Protein AF-A0A959TGY3-F1 (afdb_monomer_lite)

Radius of gyration: 19.69 Å; chains: 1; bounding box: 46×60×52 Å

Foldseek 3Di:
DCCVVPPPCLQPQHHPVVLVVLVVVLVVVPPDDDDLLRNLLSCLLSQQSRLAQPDDDDDPDDLDPFAWWDQFQWAQDPLFIATFAFPPDPDCPRHRWTWQDKPNHGRNNLSCSQQSSDHHNHNDSPVSNVCCNVQVGPSCCSNPNHDQWIFIWTHDPNDIDTDIGGTDGPVNRTDTDDPD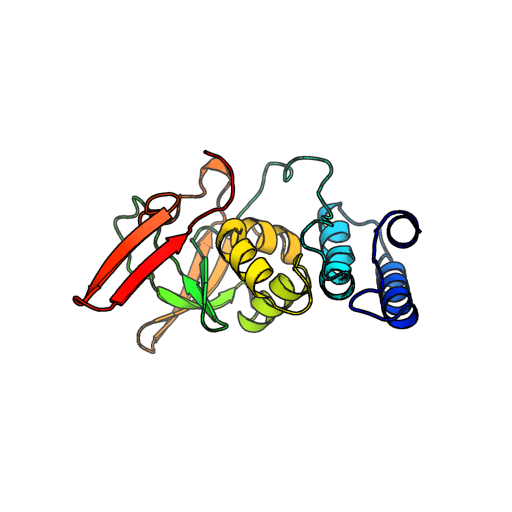PPPCWDWDAPDPPDIDIDHNDPPDD

pLDDT: mean 89.53, std 9.61, range [53.59, 98.62]

Sequence (205 aa):
EALKKHHPAPYRYCTPEQFDRRVDSLRTSLDRPLTEFEFLGRIAALYPLLGDGHTLFLPTEEWATPARYFPLPVVFTDSALYLGCEAQRPDHQHNGARILRINGTPAEAIIDTLLTRQVRDGRHTSYATWILNKWFRSYYRLSFGEPGSFQVLIEQHGERTMMELDAVTSSEVRTPCSHGTGSAWELSFLTDSTALLRIGSFKPA

Structure (mmCIF, N/CA/C/O backbone):
data_AF-A0A959TGY3-F1
#
_entry.id   AF-A0A959TGY3-F1
#
loop_
_atom_site.group_PDB
_atom_site.id
_atom_site.type_symbol
_atom_site.label_atom_id
_atom_site.label_alt_id
_atom_site.label_comp_id
_atom_site.label_asym_id
_atom_site.label_entity_id
_atom_site.label_seq_id
_atom_site.pdbx_PDB_ins_code
_atom_site.Cartn_x
_atom_site.Cartn_y
_atom_site.Cartn_z
_atom_site.occupancy
_atom_site.B_iso_or_equiv
_atom_site.auth_seq_id
_atom_site.auth_comp_id
_atom_site.auth_asym_id
_atom_site.auth_atom_id
_atom_site.pdbx_PDB_model_num
ATOM 1 N N . GLU A 1 1 ? 17.049 3.708 -18.005 1.00 79.81 1 GLU A N 1
ATOM 2 C CA . GLU A 1 1 ? 18.407 3.146 -18.189 1.00 79.81 1 GLU A CA 1
ATOM 3 C C . GLU A 1 1 ? 18.875 2.246 -17.052 1.00 79.81 1 GLU A C 1
ATOM 5 O O . GLU A 1 1 ? 19.066 1.068 -17.314 1.00 79.81 1 GLU A O 1
ATOM 10 N N . ALA A 1 2 ? 19.007 2.719 -15.804 1.00 89.38 2 ALA A N 1
ATOM 11 C CA . ALA A 1 2 ? 19.562 1.900 -14.711 1.00 89.38 2 ALA A CA 1
ATOM 12 C C . ALA A 1 2 ? 18.877 0.527 -14.533 1.00 89.38 2 ALA A C 1
ATOM 14 O O . ALA A 1 2 ? 19.558 -0.495 -14.549 1.00 89.38 2 ALA A O 1
ATOM 15 N N . LEU A 1 3 ? 17.539 0.489 -14.469 1.00 92.19 3 LEU A N 1
ATOM 16 C CA . LEU A 1 3 ? 16.780 -0.768 -14.374 1.00 92.19 3 LEU A CA 1
ATOM 17 C C . LEU A 1 3 ? 17.057 -1.709 -15.556 1.00 92.19 3 LEU A C 1
ATOM 19 O O . LEU A 1 3 ? 17.321 -2.883 -15.346 1.00 92.19 3 LEU A O 1
ATOM 23 N N . LYS A 1 4 ? 17.078 -1.198 -16.792 1.00 92.88 4 LYS A N 1
ATOM 24 C CA . LYS A 1 4 ? 17.351 -2.012 -17.988 1.00 92.88 4 LYS A CA 1
ATOM 25 C C . LYS A 1 4 ? 18.762 -2.609 -17.987 1.00 92.88 4 LYS A C 1
ATOM 27 O O . LYS A 1 4 ? 18.958 -3.701 -18.504 1.00 92.88 4 LYS A O 1
ATOM 32 N N . LYS A 1 5 ? 19.737 -1.876 -17.439 1.00 93.81 5 LYS A N 1
ATOM 33 C CA . LYS A 1 5 ? 21.159 -2.245 -17.451 1.00 93.81 5 LYS A CA 1
ATOM 34 C C . LYS A 1 5 ? 21.552 -3.183 -16.310 1.00 93.81 5 LYS A C 1
ATOM 36 O O . LYS A 1 5 ? 22.441 -4.006 -16.493 1.00 93.81 5 LYS A O 1
ATOM 41 N N . HIS A 1 6 ? 20.947 -3.013 -15.137 1.00 94.12 6 HIS A N 1
ATOM 42 C CA . HIS A 1 6 ? 21.413 -3.654 -13.905 1.00 94.12 6 HIS A CA 1
ATOM 43 C C . HIS A 1 6 ? 20.433 -4.667 -13.318 1.00 94.12 6 HIS A C 1
ATOM 45 O O . HIS A 1 6 ? 20.860 -5.543 -12.572 1.00 94.12 6 HIS A O 1
ATOM 51 N N . HIS A 1 7 ? 19.140 -4.581 -13.642 1.00 95.06 7 HIS A N 1
ATOM 52 C CA . HIS A 1 7 ? 18.186 -5.584 -13.189 1.00 95.06 7 HIS A CA 1
ATOM 53 C C . HIS A 1 7 ? 18.439 -6.902 -13.945 1.00 95.06 7 HIS A C 1
ATOM 55 O O . HIS A 1 7 ? 18.583 -6.874 -15.168 1.00 95.06 7 HIS A O 1
ATOM 61 N N . PRO A 1 8 ? 18.463 -8.066 -13.271 1.00 94.12 8 PRO A N 1
ATOM 62 C CA . PRO A 1 8 ? 18.815 -9.336 -13.913 1.00 94.12 8 PRO A CA 1
ATOM 63 C C . PRO A 1 8 ? 17.756 -9.825 -14.912 1.00 94.12 8 PRO A C 1
ATOM 65 O O . PRO A 1 8 ? 18.084 -10.515 -15.873 1.00 94.12 8 PRO A O 1
ATOM 68 N N . ALA A 1 9 ? 16.481 -9.479 -14.700 1.00 94.38 9 ALA A N 1
ATOM 69 C CA . ALA A 1 9 ? 15.385 -9.904 -15.577 1.00 94.38 9 ALA A CA 1
ATOM 70 C C . ALA A 1 9 ? 14.231 -8.874 -15.683 1.00 94.38 9 ALA A C 1
ATOM 72 O O . ALA A 1 9 ? 13.101 -9.185 -15.307 1.00 94.38 9 ALA A O 1
ATOM 73 N N . PRO A 1 10 ? 14.475 -7.635 -16.165 1.00 94.25 10 PRO A N 1
ATOM 74 C CA . PRO A 1 10 ? 13.502 -6.529 -16.116 1.00 94.25 10 PRO A CA 1
ATOM 75 C C . PRO A 1 10 ? 12.242 -6.768 -16.961 1.00 94.25 10 PRO A C 1
ATOM 77 O O . PRO A 1 10 ? 11.224 -6.119 -16.745 1.00 94.25 10 PRO A O 1
ATOM 80 N N . TYR A 1 11 ? 12.304 -7.716 -17.899 1.00 96.00 11 TYR A N 1
ATOM 81 C CA . TYR A 1 11 ? 11.213 -8.078 -18.810 1.00 96.00 11 TYR A CA 1
ATOM 82 C C . TYR A 1 11 ? 10.649 -9.480 -18.528 1.00 96.00 11 TYR A C 1
ATOM 84 O O . TYR A 1 11 ? 10.004 -10.085 -19.378 1.00 96.00 11 TYR A O 1
ATOM 92 N N . ARG A 1 12 ? 10.902 -10.052 -17.340 1.00 95.75 12 ARG A N 1
ATOM 93 C CA . ARG A 1 12 ? 10.397 -11.394 -16.998 1.00 95.75 12 ARG A CA 1
ATOM 94 C C . ARG A 1 12 ? 8.868 -11.457 -16.974 1.00 95.75 12 ARG A C 1
ATOM 96 O O . ARG A 1 12 ? 8.300 -12.488 -17.327 1.00 95.75 12 ARG A O 1
ATOM 103 N N . TYR A 1 13 ? 8.210 -10.379 -16.544 1.00 95.44 13 TYR A N 1
ATOM 104 C CA . TYR A 1 13 ? 6.755 -10.339 -16.354 1.00 95.44 13 TYR A CA 1
ATOM 105 C C . TYR A 1 13 ? 6.029 -9.326 -17.246 1.00 95.44 13 TYR A C 1
ATOM 107 O O . TYR A 1 13 ? 4.796 -9.284 -17.220 1.00 95.44 13 TYR A O 1
ATOM 115 N N . CYS A 1 14 ? 6.762 -8.572 -18.067 1.00 96.00 14 CYS A N 1
ATOM 116 C CA . CYS A 1 14 ? 6.232 -7.622 -19.040 1.00 96.00 14 CYS A CA 1
ATOM 117 C C . CYS A 1 14 ? 7.089 -7.601 -20.315 1.00 96.00 14 CYS A C 1
ATOM 119 O O . CYS A 1 14 ? 8.246 -8.010 -20.291 1.00 96.00 14 CYS A O 1
ATOM 121 N N . THR A 1 15 ? 6.541 -7.116 -21.430 1.00 97.12 15 THR A N 1
ATOM 122 C CA . THR A 1 15 ? 7.328 -6.891 -22.653 1.00 97.12 15 THR A CA 1
ATOM 123 C C . THR A 1 15 ? 8.133 -5.587 -22.558 1.00 97.12 15 THR A C 1
ATOM 125 O O . THR A 1 15 ? 7.732 -4.681 -21.815 1.00 97.12 15 THR A O 1
ATOM 128 N N . PRO A 1 16 ? 9.228 -5.429 -23.327 1.00 96.44 16 PRO A N 1
ATOM 129 C CA . PRO A 1 16 ? 9.958 -4.162 -23.404 1.00 96.44 16 PRO A CA 1
ATOM 130 C C . PRO A 1 16 ? 9.052 -2.964 -23.725 1.00 96.44 16 PRO A C 1
ATOM 132 O O . PRO A 1 16 ? 9.170 -1.914 -23.102 1.00 96.44 16 PRO A O 1
ATOM 135 N N . GLU A 1 17 ? 8.066 -3.136 -24.606 1.00 97.31 17 GLU A N 1
ATOM 136 C CA . GLU A 1 17 ? 7.119 -2.085 -25.000 1.00 97.31 17 GLU A CA 1
ATOM 137 C C . GLU A 1 17 ? 6.133 -1.737 -23.877 1.00 97.31 17 GLU A C 1
ATOM 139 O O . GLU A 1 17 ? 5.662 -0.605 -23.778 1.00 97.31 17 GLU A O 1
ATOM 144 N N . GLN A 1 18 ? 5.756 -2.701 -23.031 1.00 96.56 18 GLN A N 1
ATOM 145 C CA . GLN A 1 18 ? 4.950 -2.424 -21.838 1.00 96.56 18 GLN A CA 1
ATOM 146 C C . GLN A 1 18 ? 5.753 -1.628 -20.808 1.00 96.56 18 GLN A C 1
ATOM 148 O O . GLN A 1 18 ? 5.230 -0.665 -20.243 1.00 96.56 18 GLN A O 1
ATOM 153 N N . PHE A 1 19 ? 7.012 -2.014 -20.591 1.00 96.12 19 PHE A N 1
ATOM 154 C CA . PHE A 1 19 ? 7.919 -1.315 -19.687 1.00 96.12 19 PHE A CA 1
ATOM 155 C C . PHE A 1 19 ? 8.172 0.121 -20.157 1.00 96.12 19 PHE A C 1
ATOM 157 O O . PHE A 1 19 ? 7.964 1.063 -19.392 1.00 96.12 19 PHE A O 1
ATOM 164 N N . ASP A 1 20 ? 8.524 0.301 -21.429 1.00 95.88 20 ASP A N 1
ATOM 165 C CA . ASP A 1 20 ? 8.860 1.608 -21.998 1.00 95.88 20 ASP A CA 1
ATOM 166 C C . ASP A 1 20 ? 7.665 2.552 -22.009 1.00 95.88 20 ASP A C 1
ATOM 168 O O . ASP A 1 20 ? 7.780 3.675 -21.522 1.00 95.88 20 ASP A O 1
ATOM 172 N N . ARG A 1 21 ? 6.474 2.071 -22.390 1.00 96.25 21 ARG A N 1
ATOM 173 C CA . ARG A 1 21 ? 5.244 2.872 -22.275 1.00 96.25 21 ARG A CA 1
ATOM 174 C C . ARG A 1 21 ? 4.975 3.340 -20.848 1.00 96.25 21 ARG A C 1
ATOM 176 O O . ARG A 1 21 ? 4.516 4.464 -20.652 1.00 96.25 21 ARG A O 1
ATOM 183 N N . ARG A 1 22 ? 5.234 2.500 -19.838 1.00 95.12 22 ARG A N 1
ATOM 184 C CA . ARG A 1 22 ? 5.056 2.900 -18.435 1.00 95.12 22 ARG A CA 1
ATOM 185 C C . ARG A 1 22 ? 6.098 3.931 -18.016 1.00 95.12 22 ARG A C 1
ATOM 187 O O . ARG A 1 22 ? 5.735 4.892 -17.346 1.00 95.12 22 ARG A O 1
ATOM 194 N N . VAL A 1 23 ? 7.359 3.751 -18.400 1.00 94.62 23 VAL A N 1
ATOM 195 C CA . VAL A 1 23 ? 8.430 4.715 -18.116 1.00 94.62 23 VAL A CA 1
ATOM 196 C C . VAL A 1 23 ? 8.142 6.063 -18.771 1.00 94.62 23 VAL A C 1
ATOM 198 O O . VAL A 1 23 ? 8.288 7.091 -18.114 1.00 94.62 23 VAL A O 1
ATOM 201 N N . ASP A 1 24 ? 7.684 6.075 -20.019 1.00 94.94 24 ASP A N 1
ATOM 202 C CA . ASP A 1 24 ? 7.349 7.309 -20.728 1.00 94.94 24 ASP A CA 1
ATOM 203 C C . ASP A 1 24 ? 6.139 8.003 -20.099 1.00 94.94 24 ASP A C 1
ATOM 205 O O . ASP A 1 24 ? 6.201 9.197 -19.817 1.00 94.94 24 ASP A O 1
ATOM 209 N N . SER A 1 25 ? 5.090 7.251 -19.746 1.00 94.06 25 SER A N 1
ATOM 210 C CA . SER A 1 25 ? 3.953 7.787 -18.987 1.00 94.06 25 SER A CA 1
ATOM 211 C C . SER A 1 25 ? 4.385 8.396 -17.650 1.00 94.06 25 SER A C 1
ATOM 213 O O . SER A 1 25 ? 3.920 9.479 -17.288 1.00 94.06 25 SER A O 1
ATOM 215 N N . LEU A 1 26 ? 5.300 7.740 -16.928 1.00 93.00 26 LEU A N 1
ATOM 216 C CA . LEU A 1 26 ? 5.850 8.279 -15.689 1.00 93.00 26 LEU A CA 1
ATOM 217 C C . LEU A 1 26 ? 6.611 9.574 -15.950 1.00 93.00 26 LEU A C 1
ATOM 219 O O . LEU A 1 26 ? 6.316 10.555 -15.277 1.00 93.00 26 LEU A O 1
ATOM 223 N N . ARG A 1 27 ? 7.508 9.611 -16.943 1.00 92.62 27 ARG A N 1
ATOM 224 C CA . ARG A 1 27 ? 8.271 10.813 -17.323 1.00 92.62 27 ARG A CA 1
ATOM 225 C C . ARG A 1 27 ? 7.362 11.993 -17.638 1.00 92.62 27 ARG A C 1
ATOM 227 O O . ARG A 1 27 ? 7.589 13.069 -17.104 1.00 92.62 27 ARG A O 1
ATOM 234 N N . THR A 1 28 ? 6.319 11.787 -18.440 1.00 92.81 28 THR A N 1
ATOM 235 C CA . THR A 1 28 ? 5.348 12.842 -18.765 1.00 92.81 28 THR A CA 1
ATOM 236 C C . THR A 1 28 ? 4.593 13.332 -17.531 1.00 92.81 28 THR A C 1
ATOM 238 O O . THR A 1 28 ? 4.221 14.496 -17.469 1.00 92.81 28 THR A O 1
ATOM 241 N N . SER A 1 29 ? 4.393 12.474 -16.527 1.00 89.75 29 SER A N 1
ATOM 242 C CA . SER A 1 29 ? 3.740 12.863 -15.273 1.00 89.75 29 SER A CA 1
ATOM 243 C C . SER A 1 29 ? 4.632 13.688 -14.330 1.00 89.75 29 SER A C 1
ATOM 245 O O . SER A 1 29 ? 4.118 14.243 -13.361 1.00 89.75 29 SER A O 1
ATOM 247 N N . LEU A 1 30 ? 5.950 13.736 -14.561 1.00 90.06 30 LEU A N 1
ATOM 248 C CA . LEU A 1 30 ? 6.911 14.518 -13.771 1.00 90.06 30 LEU A CA 1
ATOM 249 C C . LEU A 1 30 ? 6.996 15.953 -14.322 1.00 90.06 30 LEU A C 1
ATOM 251 O O . LEU A 1 30 ? 8.036 16.392 -14.803 1.00 90.06 30 LEU A O 1
ATOM 255 N N . ASP A 1 31 ? 5.871 16.660 -14.288 1.00 91.44 31 ASP A N 1
ATOM 256 C CA . ASP A 1 31 ? 5.656 17.980 -14.897 1.00 91.44 31 ASP A CA 1
ATOM 257 C C . ASP A 1 31 ? 5.995 19.166 -13.978 1.00 91.44 31 ASP A C 1
ATOM 259 O O . ASP A 1 31 ? 6.007 20.320 -14.407 1.00 91.44 31 ASP A O 1
ATOM 263 N N . ARG A 1 32 ? 6.304 18.888 -12.712 1.00 93.31 32 ARG A N 1
ATOM 264 C CA . ARG A 1 32 ? 6.718 19.865 -11.702 1.00 93.31 32 ARG A CA 1
ATOM 265 C C . ARG A 1 32 ? 7.772 19.266 -10.771 1.00 93.31 32 ARG A C 1
ATOM 267 O O . ARG A 1 32 ? 7.867 18.040 -10.677 1.00 93.31 32 ARG A O 1
ATOM 274 N N . PRO A 1 33 ? 8.516 20.095 -10.019 1.00 92.31 33 PRO A N 1
ATOM 275 C CA . PRO A 1 33 ? 9.280 19.611 -8.879 1.00 92.31 33 PRO A CA 1
ATOM 276 C C . PRO A 1 33 ? 8.387 18.795 -7.934 1.00 92.31 33 PRO A C 1
ATOM 278 O O . PRO A 1 33 ? 7.272 19.205 -7.590 1.00 92.31 33 PRO A O 1
ATOM 281 N N . LEU A 1 34 ? 8.885 17.624 -7.551 1.00 89.00 34 LEU A N 1
ATOM 282 C CA . LEU A 1 34 ? 8.233 16.707 -6.627 1.00 89.00 34 LEU A CA 1
ATOM 283 C C . LEU A 1 34 ? 9.067 16.592 -5.359 1.00 89.00 34 LEU A C 1
ATOM 285 O O . LEU A 1 34 ? 10.296 16.666 -5.403 1.00 89.00 34 LEU A O 1
ATOM 289 N N . THR A 1 35 ? 8.397 16.341 -4.242 1.00 85.69 35 THR A N 1
ATOM 290 C CA . THR A 1 35 ? 9.075 15.800 -3.062 1.00 85.69 35 THR A CA 1
ATOM 291 C C . THR A 1 35 ? 9.581 14.384 -3.354 1.00 85.69 35 THR A C 1
ATOM 293 O O . THR A 1 35 ? 9.087 13.704 -4.260 1.00 85.69 35 THR A O 1
ATOM 296 N N . GLU A 1 36 ? 10.546 13.904 -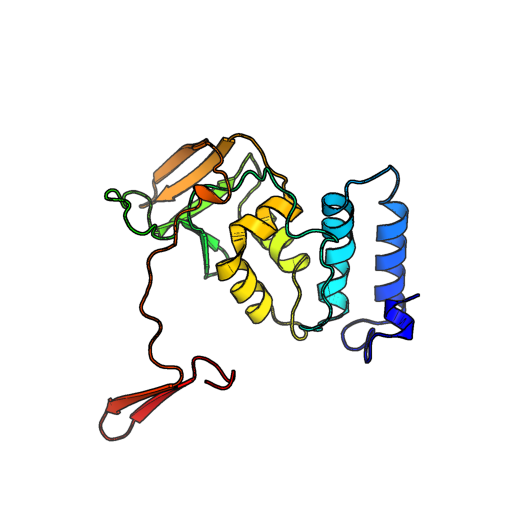2.569 1.00 84.94 36 GLU A N 1
ATOM 297 C CA . GLU A 1 36 ? 11.047 12.533 -2.709 1.00 84.94 36 GLU A CA 1
ATOM 298 C C . GLU A 1 36 ? 9.918 11.495 -2.609 1.00 84.94 36 GLU A C 1
ATOM 300 O O . GLU A 1 36 ? 9.830 10.600 -3.447 1.00 84.94 36 GLU A O 1
ATOM 305 N N . PHE A 1 37 ? 9.000 11.643 -1.650 1.00 82.94 37 PHE A N 1
ATOM 306 C CA . PHE A 1 37 ? 7.874 10.721 -1.490 1.00 82.94 37 PHE A CA 1
ATOM 307 C C . PHE A 1 37 ? 6.912 10.738 -2.679 1.00 82.94 37 PHE A C 1
ATOM 309 O O . PHE A 1 37 ? 6.485 9.675 -3.131 1.00 82.94 37 PHE A O 1
ATOM 316 N N . GLU A 1 38 ? 6.611 11.914 -3.235 1.00 85.88 38 GLU A N 1
ATOM 317 C CA . GLU A 1 38 ? 5.798 12.018 -4.452 1.00 85.88 38 GLU A CA 1
ATOM 318 C C . GLU A 1 38 ? 6.476 11.319 -5.638 1.00 85.88 38 GLU A C 1
ATOM 320 O O . GLU A 1 38 ? 5.809 10.658 -6.436 1.00 85.88 38 GLU A O 1
ATOM 325 N N . PHE A 1 39 ? 7.800 11.441 -5.758 1.00 89.81 39 PHE A N 1
ATOM 326 C CA . PHE A 1 39 ? 8.566 10.761 -6.796 1.00 89.81 39 PHE A CA 1
ATOM 327 C C . PHE A 1 39 ? 8.572 9.237 -6.595 1.00 89.81 39 PHE A C 1
ATOM 329 O O . PHE A 1 39 ? 8.219 8.499 -7.520 1.00 89.81 39 PHE A O 1
ATOM 336 N N . LEU A 1 40 ? 8.888 8.762 -5.386 1.00 89.56 40 LEU A N 1
ATOM 337 C CA . LEU A 1 40 ? 8.885 7.341 -5.019 1.00 89.56 40 LEU A CA 1
ATOM 338 C C . LEU A 1 40 ? 7.513 6.696 -5.246 1.00 89.56 40 LEU A C 1
ATOM 340 O O . LEU A 1 40 ? 7.424 5.639 -5.874 1.00 89.56 40 LEU A O 1
ATOM 344 N N . GLY A 1 41 ? 6.435 7.355 -4.814 1.00 87.44 41 GLY A N 1
ATOM 345 C CA . GLY A 1 41 ? 5.063 6.880 -5.003 1.00 87.44 41 GLY A CA 1
ATOM 346 C C . GLY A 1 41 ? 4.660 6.747 -6.477 1.00 87.44 41 GLY A C 1
ATOM 347 O O . GLY A 1 41 ? 3.859 5.876 -6.832 1.00 87.44 41 GLY A O 1
ATOM 348 N N . ARG A 1 42 ? 5.241 7.561 -7.369 1.00 89.62 42 ARG A N 1
ATOM 349 C CA . ARG A 1 42 ? 5.036 7.439 -8.821 1.00 89.62 42 ARG A CA 1
ATOM 350 C C . ARG A 1 42 ? 5.822 6.273 -9.404 1.00 89.62 42 ARG A C 1
ATOM 352 O O . ARG A 1 42 ? 5.232 5.434 -10.086 1.00 89.62 42 ARG A O 1
ATOM 359 N N . ILE A 1 43 ? 7.123 6.177 -9.128 1.00 92.31 43 ILE A N 1
ATOM 360 C CA . ILE A 1 43 ? 7.958 5.110 -9.704 1.00 92.31 43 ILE A CA 1
ATOM 361 C C . ILE A 1 43 ? 7.615 3.720 -9.154 1.00 92.31 43 ILE A C 1
ATOM 363 O O . ILE A 1 43 ? 7.817 2.732 -9.855 1.00 92.31 43 ILE A O 1
ATOM 367 N N . ALA A 1 44 ? 6.995 3.632 -7.972 1.00 92.94 44 ALA A N 1
ATOM 368 C CA . ALA A 1 44 ? 6.456 2.392 -7.411 1.00 92.94 44 ALA A CA 1
ATOM 369 C C . ALA A 1 44 ? 5.458 1.675 -8.343 1.00 92.94 44 ALA A C 1
ATOM 371 O O . ALA A 1 44 ? 5.297 0.458 -8.270 1.00 92.94 44 ALA A O 1
ATOM 372 N N . ALA A 1 45 ? 4.850 2.388 -9.297 1.00 92.00 45 ALA A N 1
ATOM 373 C CA . ALA A 1 45 ? 4.014 1.789 -10.335 1.00 92.00 45 ALA A CA 1
ATOM 374 C C . ALA A 1 45 ? 4.781 0.862 -11.308 1.00 92.00 45 ALA A C 1
ATOM 376 O O . ALA A 1 45 ? 4.156 0.208 -12.146 1.00 92.00 45 ALA A O 1
ATOM 377 N N . LEU A 1 46 ? 6.117 0.806 -11.228 1.00 94.94 46 LEU A N 1
ATOM 378 C CA . LEU A 1 46 ? 6.957 -0.140 -11.967 1.00 94.94 46 LEU A CA 1
ATOM 379 C C . LEU A 1 46 ? 7.053 -1.514 -11.292 1.00 94.94 46 LEU A C 1
ATOM 381 O O . LEU A 1 46 ? 7.316 -2.493 -11.991 1.00 94.94 46 LEU A O 1
ATOM 385 N N . TYR A 1 47 ? 6.807 -1.632 -9.981 1.00 95.38 47 TYR A N 1
ATOM 386 C CA . TYR A 1 47 ? 6.930 -2.915 -9.276 1.00 95.38 47 TYR A CA 1
ATOM 387 C C . TYR A 1 47 ? 6.110 -4.056 -9.899 1.00 95.38 47 TYR A C 1
ATOM 389 O O . TYR A 1 47 ? 6.661 -5.147 -10.053 1.00 95.38 47 TYR A O 1
ATOM 397 N N . PRO A 1 48 ? 4.844 -3.858 -10.327 1.00 93.94 48 PRO A N 1
ATOM 398 C CA . PRO A 1 48 ? 4.069 -4.932 -10.946 1.00 93.94 48 PRO A CA 1
ATOM 399 C C . PRO A 1 48 ? 4.655 -5.439 -12.268 1.00 93.94 48 PRO A C 1
ATOM 401 O O . PRO A 1 48 ? 4.433 -6.594 -12.623 1.00 93.94 48 PRO A O 1
ATOM 404 N N . LEU A 1 49 ? 5.369 -4.578 -13.002 1.00 95.06 49 LEU A N 1
ATOM 405 C CA . LEU A 1 49 ? 6.005 -4.927 -14.276 1.00 95.06 49 LEU A CA 1
ATOM 406 C C . LEU A 1 49 ? 7.313 -5.691 -14.064 1.00 95.06 49 LEU A C 1
ATOM 408 O O . LEU A 1 49 ? 7.623 -6.595 -14.840 1.00 95.06 49 LEU A O 1
ATOM 412 N N . LEU A 1 50 ? 8.053 -5.328 -13.013 1.00 95.56 50 LEU A N 1
ATOM 413 C CA . LEU A 1 50 ? 9.295 -5.990 -12.624 1.00 95.56 50 LEU A CA 1
ATOM 414 C C . LEU A 1 50 ? 9.036 -7.361 -11.998 1.00 95.56 50 LEU A C 1
ATOM 416 O O . LEU A 1 50 ? 9.775 -8.297 -12.287 1.00 95.56 50 LEU A O 1
ATOM 420 N N . GLY A 1 51 ? 7.987 -7.486 -11.174 1.00 94.88 51 GLY A N 1
ATOM 421 C CA . GLY A 1 51 ? 7.614 -8.738 -10.509 1.00 94.88 51 GLY A CA 1
ATOM 422 C C . GLY A 1 51 ? 8.747 -9.357 -9.683 1.00 94.88 51 GLY A C 1
ATOM 423 O O . GLY A 1 51 ? 8.859 -10.583 -9.635 1.00 94.88 51 GLY A O 1
ATOM 424 N N . ASP A 1 52 ? 9.602 -8.521 -9.095 1.00 94.50 52 ASP A N 1
ATOM 425 C CA . ASP A 1 52 ? 10.757 -8.924 -8.293 1.00 94.50 52 ASP A CA 1
ATOM 426 C C . ASP A 1 52 ? 10.658 -8.361 -6.869 1.00 94.50 52 ASP A C 1
ATOM 428 O O . ASP A 1 52 ? 10.634 -7.142 -6.697 1.00 94.50 52 ASP A O 1
ATOM 432 N N . GLY A 1 53 ? 10.646 -9.246 -5.866 1.00 91.88 53 GLY A N 1
ATOM 433 C CA . GLY A 1 53 ? 10.661 -8.948 -4.432 1.00 91.88 53 GLY A CA 1
ATOM 434 C C . GLY A 1 53 ? 11.881 -8.169 -3.939 1.00 91.88 53 GLY A C 1
ATOM 435 O O . GLY A 1 53 ? 11.825 -7.586 -2.857 1.00 91.88 53 GLY A O 1
ATOM 436 N N . HIS A 1 54 ? 12.971 -8.139 -4.712 1.00 92.38 54 HIS A N 1
ATOM 437 C CA . HIS A 1 54 ? 14.271 -7.607 -4.284 1.00 92.38 54 HIS A CA 1
ATOM 438 C C . HIS A 1 54 ? 14.613 -6.245 -4.888 1.00 92.38 54 HIS A C 1
ATOM 440 O O . HIS A 1 54 ? 15.576 -5.605 -4.463 1.00 92.38 54 HIS A O 1
ATOM 446 N N . THR A 1 55 ? 13.826 -5.773 -5.854 1.00 92.69 55 THR A N 1
ATOM 447 C CA . THR A 1 55 ? 14.002 -4.439 -6.423 1.00 92.69 55 THR A CA 1
ATOM 448 C C . THR A 1 55 ? 13.143 -3.452 -5.649 1.00 92.69 55 THR A C 1
ATOM 450 O O . THR A 1 55 ? 11.927 -3.437 -5.803 1.00 92.69 55 THR A O 1
ATOM 453 N N . LEU A 1 56 ? 13.781 -2.627 -4.814 1.00 89.69 56 LEU A N 1
ATOM 454 C CA . LEU A 1 56 ? 13.130 -1.664 -3.925 1.00 89.69 56 LEU A CA 1
ATOM 455 C C . LEU A 1 56 ? 13.554 -0.232 -4.271 1.00 89.69 56 LEU A C 1
ATOM 457 O O . LEU A 1 56 ? 14.739 0.075 -4.386 1.00 89.69 56 LEU A O 1
ATOM 461 N N . PHE A 1 57 ? 12.576 0.658 -4.387 1.00 89.38 57 PHE A N 1
ATOM 462 C CA . PHE A 1 57 ? 12.761 2.103 -4.410 1.00 89.38 57 PHE A CA 1
ATOM 463 C C . PHE A 1 57 ? 12.603 2.622 -2.983 1.00 89.38 57 PHE A C 1
ATOM 465 O O . PHE A 1 57 ? 11.500 2.618 -2.432 1.00 89.38 57 PHE A O 1
ATOM 472 N N . LEU A 1 58 ? 13.722 3.014 -2.381 1.00 83.81 58 LEU A N 1
ATOM 473 C CA . LEU A 1 58 ? 13.795 3.454 -0.993 1.00 83.81 58 LEU A CA 1
ATOM 474 C C . LEU A 1 58 ? 14.084 4.961 -0.928 1.00 83.81 58 LEU A C 1
ATOM 476 O O . LEU A 1 58 ? 14.783 5.469 -1.809 1.00 83.81 58 LEU A O 1
ATOM 480 N N . PRO A 1 59 ? 13.555 5.669 0.084 1.00 80.19 59 PRO A N 1
ATOM 481 C CA . PRO A 1 59 ? 13.936 7.052 0.350 1.00 80.19 59 PRO A CA 1
ATOM 482 C C . PRO A 1 59 ? 15.402 7.156 0.783 1.00 80.19 59 PRO A C 1
ATOM 484 O O . PRO A 1 59 ? 15.979 6.197 1.300 1.00 80.19 59 PRO A O 1
ATOM 487 N N . THR A 1 60 ? 15.998 8.321 0.539 1.00 77.50 60 THR A N 1
ATOM 488 C CA . THR A 1 60 ? 17.394 8.645 0.869 1.00 77.50 60 THR A CA 1
ATOM 489 C C . THR A 1 60 ? 17.630 8.754 2.371 1.00 77.50 60 THR A C 1
ATOM 491 O O . THR A 1 60 ? 18.677 8.324 2.849 1.00 77.50 60 THR A O 1
ATOM 494 N N . GLU A 1 61 ? 16.650 9.257 3.120 1.00 69.44 61 GLU A N 1
ATOM 495 C CA . GLU A 1 61 ? 16.629 9.221 4.583 1.00 69.44 61 GLU A CA 1
ATOM 496 C C . GLU A 1 61 ? 15.551 8.250 5.079 1.00 69.44 61 GLU A C 1
ATOM 498 O O . GLU A 1 61 ? 14.524 8.045 4.423 1.00 69.44 61 GLU A O 1
ATOM 503 N N . GLU A 1 62 ? 15.754 7.646 6.255 1.00 62.22 62 GLU A N 1
ATOM 504 C CA . GLU A 1 62 ? 14.721 6.837 6.904 1.00 62.22 62 GLU A CA 1
ATOM 505 C C . GLU A 1 62 ? 13.473 7.694 7.154 1.00 62.22 62 GLU A C 1
ATOM 507 O O . GLU A 1 62 ? 13.401 8.441 8.123 1.00 62.22 62 GLU A O 1
ATOM 512 N N . TRP A 1 63 ? 12.478 7.577 6.269 1.00 63.28 63 TRP A N 1
ATOM 513 C CA . TRP A 1 63 ? 11.096 8.011 6.483 1.00 63.28 63 TRP A CA 1
ATOM 514 C C . TRP A 1 63 ? 10.965 9.377 7.183 1.00 63.28 63 TRP A C 1
ATOM 516 O O . TRP A 1 63 ? 10.225 9.468 8.162 1.00 63.28 63 TRP A O 1
ATOM 526 N N . ALA A 1 64 ? 11.663 10.402 6.670 1.00 55.41 64 ALA A N 1
ATOM 527 C CA . ALA A 1 64 ? 11.790 11.777 7.182 1.00 55.41 64 ALA A CA 1
ATOM 528 C C . ALA A 1 64 ? 10.809 12.170 8.309 1.00 55.41 64 ALA A C 1
ATOM 530 O O . ALA A 1 64 ? 9.582 12.145 8.133 1.00 55.41 64 ALA A O 1
ATOM 531 N N . THR A 1 65 ? 11.367 12.549 9.462 1.00 65.25 65 THR A N 1
ATOM 532 C CA . THR A 1 65 ? 10.637 13.047 10.637 1.00 65.25 65 THR A CA 1
ATOM 533 C C . THR A 1 65 ? 10.595 14.585 10.639 1.00 65.25 65 THR A C 1
ATOM 535 O O . THR A 1 65 ? 11.537 15.211 10.154 1.00 65.25 65 THR A O 1
ATOM 538 N N . PRO A 1 66 ? 9.537 15.223 11.179 1.00 71.56 66 PRO A N 1
ATOM 539 C CA . PRO A 1 66 ? 8.369 14.630 11.834 1.00 71.56 66 PRO A CA 1
ATOM 540 C C . PRO A 1 66 ? 7.355 14.057 10.831 1.00 71.56 66 PRO A C 1
ATOM 542 O O . PRO A 1 66 ? 7.059 14.664 9.811 1.00 71.56 66 PRO A O 1
ATOM 545 N N . ALA A 1 67 ? 6.812 12.882 11.150 1.00 83.06 67 ALA A N 1
ATOM 546 C CA . ALA A 1 67 ? 5.868 12.147 10.312 1.00 83.06 67 ALA A CA 1
ATOM 547 C C . ALA A 1 67 ? 4.528 11.981 11.035 1.00 83.06 67 ALA A C 1
ATOM 549 O O . ALA A 1 67 ? 4.520 11.686 12.233 1.00 83.06 67 ALA A O 1
ATOM 550 N N . ARG A 1 68 ? 3.412 12.116 10.309 1.00 91.81 68 ARG A N 1
ATOM 551 C CA . ARG A 1 68 ? 2.063 11.852 10.840 1.00 91.81 68 ARG A CA 1
ATOM 552 C C . ARG A 1 68 ? 1.468 10.598 10.212 1.00 91.81 68 ARG A C 1
ATOM 554 O O . ARG A 1 68 ? 1.492 10.431 8.992 1.00 91.81 68 ARG A O 1
ATOM 561 N N . TYR A 1 69 ? 0.926 9.723 11.050 1.00 93.06 69 TYR A N 1
ATOM 562 C CA . TYR A 1 69 ? 0.433 8.408 10.661 1.00 93.06 69 TYR A CA 1
ATOM 563 C C . TYR A 1 69 ? -1.036 8.214 11.003 1.00 93.06 69 TYR A C 1
ATOM 565 O O . TYR A 1 69 ? -1.564 8.789 11.956 1.00 93.06 69 TYR A O 1
ATOM 573 N N . PHE A 1 70 ? -1.666 7.318 10.242 1.00 94.62 70 PHE A N 1
ATOM 574 C CA . PHE A 1 70 ? -2.971 6.776 10.586 1.00 94.62 70 PHE A CA 1
ATOM 575 C C . PHE A 1 70 ? -2.907 6.103 11.972 1.00 94.62 70 PHE A C 1
ATOM 577 O O . PHE A 1 70 ? -2.042 5.244 12.185 1.00 94.62 70 PHE A O 1
ATOM 584 N N . PRO A 1 71 ? -3.782 6.473 12.921 1.00 91.94 71 PRO A N 1
ATOM 585 C CA . PRO A 1 71 ? -3.586 6.125 14.326 1.00 91.94 71 PRO A CA 1
ATOM 586 C C . PRO A 1 71 ? -3.869 4.660 14.638 1.00 91.94 71 PRO A C 1
ATOM 588 O O . PRO A 1 71 ? -3.168 4.064 15.451 1.00 91.94 71 PRO A O 1
ATOM 591 N N . LEU A 1 72 ? -4.824 4.029 13.955 1.00 92.00 72 LEU A N 1
ATOM 592 C CA . LEU A 1 72 ? -5.277 2.684 14.312 1.00 92.00 72 LEU A CA 1
ATOM 593 C C . LEU A 1 72 ? -4.548 1.585 13.520 1.00 92.00 72 LEU A C 1
ATOM 595 O O . LEU A 1 72 ? -4.142 1.810 12.377 1.00 92.00 72 LEU A O 1
ATOM 599 N N . PRO A 1 73 ? -4.364 0.381 14.093 1.00 92.00 73 PRO A N 1
ATOM 600 C CA . PRO A 1 73 ? -3.911 -0.777 13.333 1.00 92.00 73 PRO A CA 1
ATOM 601 C C . PRO A 1 73 ? -4.907 -1.111 12.219 1.00 92.00 73 PRO A C 1
ATOM 603 O O . PRO A 1 73 ? -6.118 -1.004 12.409 1.00 92.00 73 PRO A O 1
ATOM 606 N N . VAL A 1 74 ? -4.403 -1.554 11.069 1.00 94.06 74 VAL A N 1
ATOM 607 C CA . VAL A 1 74 ? -5.230 -1.973 9.932 1.00 94.06 74 VAL A CA 1
ATOM 608 C C . VAL A 1 74 ? -4.794 -3.358 9.488 1.00 94.06 74 VAL A C 1
ATOM 610 O O . VAL A 1 74 ? -3.600 -3.621 9.352 1.00 94.06 74 VAL A O 1
ATOM 613 N N . VAL A 1 75 ? -5.772 -4.227 9.260 1.00 93.88 75 VAL A N 1
ATOM 614 C CA . VAL A 1 75 ? -5.590 -5.564 8.698 1.00 93.88 75 VAL A CA 1
ATOM 615 C C . VAL A 1 75 ? -6.201 -5.582 7.305 1.00 93.88 75 VAL A C 1
ATOM 617 O O . VAL A 1 75 ? -7.326 -5.125 7.106 1.00 93.88 75 VAL A O 1
ATOM 620 N N . PHE A 1 76 ? -5.458 -6.114 6.342 1.00 94.25 76 PHE A N 1
ATOM 621 C CA . PHE A 1 76 ? -5.933 -6.371 4.993 1.00 94.25 76 PHE A CA 1
ATOM 622 C C . PHE A 1 76 ? -6.142 -7.877 4.804 1.00 94.25 76 PHE A C 1
ATOM 624 O O . PHE A 1 76 ? -5.177 -8.642 4.743 1.00 94.25 76 PHE A O 1
ATOM 631 N N . THR A 1 77 ? -7.405 -8.290 4.711 1.00 91.69 77 THR A N 1
ATOM 632 C CA . THR A 1 77 ? -7.829 -9.679 4.485 1.00 91.69 77 THR A CA 1
ATOM 633 C C . THR A 1 77 ? -9.096 -9.694 3.641 1.00 91.69 77 THR A C 1
ATOM 635 O O . THR A 1 77 ? -9.828 -8.709 3.623 1.00 91.69 77 THR A O 1
ATOM 638 N N . ASP A 1 78 ? -9.341 -10.779 2.907 1.00 88.25 78 ASP A N 1
ATOM 639 C CA . ASP A 1 78 ? -10.574 -10.974 2.125 1.00 88.25 78 ASP A CA 1
ATOM 640 C C . ASP A 1 78 ? -10.917 -9.794 1.200 1.00 88.25 78 ASP A C 1
ATOM 642 O O . ASP A 1 78 ? -12.074 -9.418 1.017 1.00 88.25 78 ASP A O 1
ATOM 646 N N . SER A 1 79 ? -9.880 -9.183 0.617 1.00 91.50 79 SER A N 1
ATOM 647 C CA . SER A 1 79 ? -9.995 -8.010 -0.258 1.00 91.50 79 SER A CA 1
ATOM 648 C C . SER A 1 79 ? -10.624 -6.772 0.411 1.00 91.50 79 SER A C 1
ATOM 650 O O . SER A 1 79 ? -11.103 -5.876 -0.281 1.00 91.50 79 SER A O 1
ATOM 652 N N . ALA A 1 80 ? -10.589 -6.678 1.743 1.00 96.75 80 ALA A N 1
ATOM 653 C CA . ALA A 1 80 ? -11.116 -5.557 2.515 1.00 96.75 80 ALA A CA 1
ATOM 654 C C . ALA A 1 80 ? -10.164 -5.116 3.641 1.00 96.75 80 ALA A C 1
ATOM 656 O O . ALA A 1 80 ? -9.323 -5.873 4.130 1.00 96.75 80 ALA A O 1
ATOM 657 N N . LEU A 1 81 ? -10.290 -3.849 4.043 1.00 97.69 81 LEU A N 1
ATOM 658 C CA . LEU A 1 81 ? -9.564 -3.287 5.178 1.00 97.69 81 LEU A CA 1
ATOM 659 C C . LEU A 1 81 ? -10.420 -3.386 6.438 1.00 97.69 81 LEU A C 1
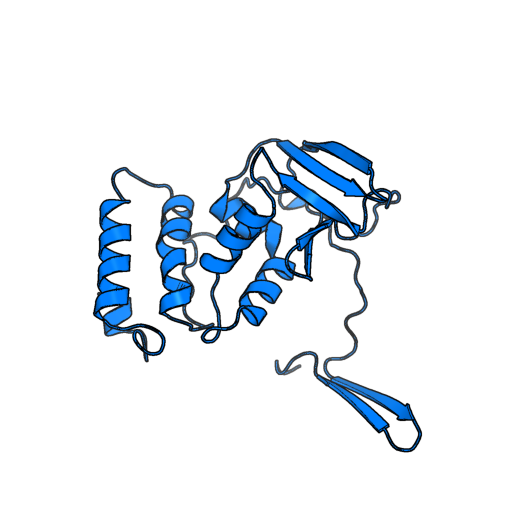ATOM 661 O O . LEU A 1 81 ? -11.606 -3.056 6.414 1.00 97.69 81 LEU A O 1
ATOM 665 N N . TYR A 1 82 ? -9.798 -3.769 7.544 1.00 97.12 82 TYR A N 1
ATOM 666 C CA . TYR A 1 82 ? -10.430 -3.871 8.853 1.00 97.12 82 TYR A CA 1
ATOM 667 C C . TYR A 1 82 ? -9.589 -3.159 9.901 1.00 97.12 82 TYR A C 1
ATOM 669 O O . TYR A 1 82 ? -8.358 -3.154 9.822 1.00 97.12 82 TYR A O 1
ATOM 677 N N . LEU A 1 83 ? -10.244 -2.586 10.906 1.00 94.81 83 LEU A N 1
ATOM 678 C CA . LEU A 1 83 ? -9.558 -2.088 12.089 1.00 94.81 83 LEU A CA 1
ATOM 679 C C . LEU A 1 83 ? -9.006 -3.268 12.892 1.00 94.81 83 LEU A C 1
ATOM 681 O O . LEU A 1 83 ? -9.735 -4.176 13.295 1.00 94.81 83 LEU A O 1
ATOM 685 N N . GLY A 1 84 ? -7.693 -3.264 13.091 1.00 90.94 84 GLY A N 1
ATOM 686 C CA . GLY A 1 84 ? -6.988 -4.264 13.878 1.00 90.94 84 GLY A CA 1
ATOM 687 C C . GLY A 1 84 ? -7.027 -3.955 15.372 1.00 90.94 84 GLY A C 1
ATOM 688 O O . GLY A 1 84 ? -7.328 -2.843 15.798 1.00 90.94 84 GLY A O 1
ATOM 689 N N . CYS A 1 85 ? -6.663 -4.953 16.168 1.00 86.62 85 CYS A N 1
ATOM 690 C CA . CYS A 1 85 ? -6.540 -4.811 17.613 1.00 86.62 85 CYS A CA 1
ATOM 691 C C . CYS A 1 85 ? -5.280 -4.018 17.983 1.00 86.62 85 CYS A C 1
ATOM 693 O O . CYS A 1 85 ? -4.207 -4.239 17.417 1.00 86.62 85 CYS A O 1
ATOM 695 N N . GLU A 1 86 ? -5.403 -3.129 18.965 1.00 81.69 86 GLU A N 1
ATOM 696 C CA . GLU A 1 86 ? -4.315 -2.324 19.521 1.00 81.69 86 GLU A CA 1
ATOM 697 C C . GLU A 1 86 ? -3.968 -2.791 20.940 1.00 81.69 86 GLU A C 1
ATOM 699 O O . GLU A 1 86 ? -4.845 -2.896 21.801 1.00 81.69 86 GLU A O 1
ATOM 704 N N . ALA A 1 87 ? -2.689 -3.084 21.195 1.00 72.81 87 ALA A N 1
ATOM 705 C CA . ALA A 1 87 ? -2.246 -3.523 22.513 1.00 72.81 87 ALA A CA 1
ATOM 706 C C . ALA A 1 87 ? -2.384 -2.388 23.542 1.00 72.81 87 ALA A C 1
ATOM 708 O O . ALA A 1 87 ? -2.168 -1.218 23.225 1.00 72.81 87 ALA A O 1
ATOM 709 N N . GLN A 1 88 ? -2.702 -2.736 24.794 1.00 70.00 88 GLN A N 1
ATOM 710 C CA . GLN A 1 88 ? -2.847 -1.781 25.908 1.00 70.00 88 GLN A CA 1
ATOM 711 C C . GLN A 1 88 ? -3.958 -0.730 25.718 1.00 70.00 88 GLN A C 1
ATOM 713 O O . GLN A 1 88 ? -4.023 0.251 26.462 1.00 70.00 88 GLN A O 1
ATOM 718 N N . ARG A 1 89 ? -4.842 -0.912 24.730 1.00 70.69 89 ARG A N 1
ATOM 719 C CA . ARG A 1 89 ? -6.073 -0.138 24.607 1.00 70.69 89 ARG A CA 1
ATOM 720 C C . ARG A 1 89 ? -7.173 -0.874 25.383 1.00 70.69 89 ARG A C 1
ATOM 722 O O . ARG A 1 89 ? -7.489 -1.996 25.007 1.00 70.69 89 ARG A O 1
ATOM 729 N N . PRO A 1 90 ? -7.736 -0.292 26.456 1.00 61.09 90 PRO A N 1
ATOM 730 C CA . PRO A 1 90 ? -8.770 -0.962 27.250 1.00 61.09 90 PRO A CA 1
ATOM 731 C C . PRO A 1 90 ? -10.089 -1.106 26.484 1.00 61.09 90 PRO A C 1
ATOM 733 O O . PRO A 1 90 ? -10.875 -2.004 26.766 1.00 61.09 90 PRO A O 1
ATOM 736 N N . ASP A 1 91 ? -10.313 -0.224 25.511 1.00 68.50 91 ASP A N 1
ATOM 737 C CA . ASP A 1 91 ? -11.503 -0.216 24.680 1.00 68.50 91 ASP A CA 1
ATOM 738 C C . ASP A 1 91 ? -11.212 -0.809 23.294 1.00 68.50 91 ASP A C 1
ATOM 740 O O . ASP A 1 91 ? -10.425 -0.271 22.511 1.00 68.50 91 ASP A O 1
ATOM 744 N N . HIS A 1 92 ? -11.859 -1.935 23.007 1.00 76.06 92 HIS A N 1
ATOM 745 C CA . HIS A 1 92 ? -11.778 -2.682 21.754 1.00 76.06 92 HIS A CA 1
ATOM 746 C C . HIS A 1 92 ? -13.026 -2.502 20.879 1.00 76.06 92 HIS A C 1
ATOM 748 O O . HIS A 1 92 ? -13.238 -3.297 19.962 1.00 76.06 92 HIS A O 1
ATOM 754 N N . GLN A 1 93 ? -13.848 -1.479 21.145 1.00 82.56 93 GLN A N 1
ATOM 755 C CA . GLN A 1 93 ? -15.171 -1.291 20.546 1.00 82.56 93 GLN A CA 1
ATOM 756 C C . GLN A 1 93 ? -15.183 -1.416 19.019 1.00 82.56 93 GLN A C 1
ATOM 758 O O . GLN A 1 93 ? -16.120 -1.993 18.480 1.00 82.56 93 GLN A O 1
ATOM 763 N N . HIS A 1 94 ? -14.148 -0.939 18.322 1.00 88.44 94 HIS A N 1
ATOM 764 C CA . HIS A 1 94 ? -14.097 -0.939 16.854 1.00 88.44 94 HIS A CA 1
ATOM 765 C C . HIS A 1 94 ? -13.193 -2.017 16.243 1.00 88.44 94 HIS A C 1
ATOM 767 O O . HIS A 1 94 ? -12.995 -2.032 15.028 1.00 88.44 94 HIS A O 1
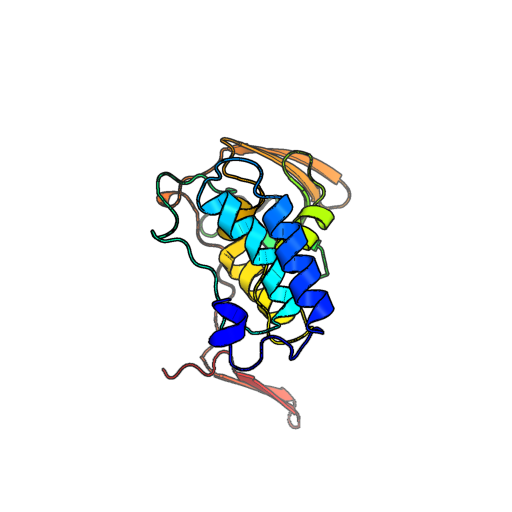ATOM 773 N N . ASN A 1 95 ? -12.638 -2.928 17.048 1.00 91.06 95 ASN A N 1
ATOM 774 C CA . ASN A 1 95 ? -11.834 -4.029 16.521 1.00 91.06 95 ASN A CA 1
ATOM 775 C C . ASN A 1 95 ? -12.677 -4.889 15.567 1.00 91.06 95 ASN A C 1
ATOM 777 O O . ASN A 1 95 ? -13.813 -5.251 15.869 1.00 91.06 95 ASN A O 1
ATOM 781 N N . GLY A 1 96 ? -12.109 -5.226 14.411 1.00 93.25 96 GLY A N 1
ATOM 782 C CA . GLY A 1 96 ? -12.788 -6.002 13.375 1.00 93.25 96 GLY A CA 1
ATOM 783 C C . GLY A 1 96 ? -13.822 -5.215 12.567 1.00 93.25 96 GLY A C 1
ATOM 784 O O . GLY A 1 96 ? -14.409 -5.782 11.649 1.00 93.25 96 GLY A O 1
ATOM 785 N N . ALA A 1 97 ? -14.039 -3.924 12.846 1.00 96.56 97 ALA A N 1
ATOM 786 C CA . ALA A 1 97 ? -14.891 -3.093 12.004 1.00 96.56 97 ALA A CA 1
ATOM 787 C C . ALA A 1 97 ? -14.277 -2.948 10.606 1.00 96.56 97 ALA A C 1
ATOM 789 O O . ALA A 1 97 ? -13.071 -2.720 10.459 1.00 96.56 97 ALA A O 1
ATOM 790 N N . ARG A 1 98 ? -15.107 -3.063 9.568 1.00 98.06 98 ARG A N 1
ATOM 791 C CA . ARG A 1 98 ? -14.679 -2.914 8.177 1.00 98.06 98 ARG A CA 1
ATOM 792 C C . ARG A 1 98 ? -14.490 -1.437 7.866 1.00 98.06 98 ARG A C 1
ATOM 794 O O . ARG A 1 98 ? -15.407 -0.646 8.049 1.00 98.06 98 ARG A O 1
ATOM 801 N N . ILE A 1 99 ? -13.330 -1.059 7.348 1.00 98.56 99 ILE A N 1
ATOM 802 C CA . ILE A 1 99 ? -13.082 0.293 6.851 1.00 98.56 99 ILE A CA 1
ATOM 803 C C . ILE A 1 99 ? -13.690 0.397 5.453 1.00 98.56 99 ILE A C 1
ATOM 805 O O . ILE A 1 99 ? -13.324 -0.353 4.548 1.00 98.56 99 ILE A O 1
ATOM 809 N N . LEU A 1 100 ? -14.608 1.342 5.267 1.00 98.62 100 LEU A N 1
ATOM 810 C CA . LEU A 1 100 ? -15.238 1.625 3.978 1.00 98.62 100 LEU A CA 1
ATOM 811 C C . LEU A 1 100 ? -14.570 2.797 3.258 1.00 98.62 100 LEU A C 1
ATOM 813 O O . LEU A 1 100 ? -14.530 2.826 2.026 1.00 98.62 100 LEU A O 1
ATOM 817 N N . ARG A 1 101 ? -14.065 3.785 4.007 1.00 98.62 101 ARG A N 1
ATOM 818 C CA . ARG A 1 101 ? -13.510 5.026 3.449 1.00 98.62 101 ARG A CA 1
ATOM 819 C C . ARG A 1 101 ? -12.546 5.694 4.426 1.00 98.62 101 ARG A C 1
ATOM 821 O O . ARG A 1 101 ? -12.837 5.724 5.617 1.00 98.62 101 ARG A O 1
ATOM 828 N N . ILE A 1 102 ? -11.467 6.289 3.917 1.00 98.62 102 ILE A N 1
ATOM 829 C CA . ILE A 1 102 ? -10.569 7.178 4.674 1.00 98.62 102 ILE A CA 1
ATOM 830 C C . ILE A 1 102 ? -10.415 8.479 3.882 1.00 98.62 102 ILE A C 1
ATOM 832 O O . ILE A 1 102 ? -10.087 8.439 2.697 1.00 98.62 102 ILE A O 1
ATOM 836 N N . ASN A 1 103 ? -10.680 9.630 4.503 1.00 97.94 103 ASN A N 1
ATOM 837 C CA . ASN A 1 103 ? -10.567 10.966 3.897 1.00 97.94 103 ASN A CA 1
ATOM 838 C C . ASN A 1 103 ? -11.257 11.070 2.528 1.00 97.94 103 ASN A C 1
ATOM 840 O O . ASN A 1 103 ? -10.677 11.525 1.546 1.00 97.94 103 ASN A O 1
ATOM 844 N N . GLY A 1 104 ? -12.488 10.563 2.436 1.00 97.56 104 GLY A N 1
ATOM 845 C CA . GLY A 1 104 ? -13.254 10.550 1.186 1.00 97.56 104 GLY A CA 1
ATOM 846 C C . GLY A 1 104 ? -12.841 9.471 0.172 1.00 97.56 104 GLY A C 1
ATOM 847 O O . GLY A 1 104 ? -13.618 9.190 -0.737 1.00 97.56 104 GLY A O 1
ATOM 848 N N . THR A 1 105 ? -11.698 8.799 0.348 1.00 98.44 105 THR A N 1
ATOM 849 C CA . THR A 1 105 ? -11.205 7.760 -0.572 1.00 98.44 105 THR A CA 1
ATOM 850 C C . THR A 1 105 ? -11.765 6.384 -0.197 1.00 98.44 105 THR A C 1
ATOM 852 O O . THR A 1 105 ? -11.544 5.939 0.936 1.00 98.44 105 THR A O 1
ATOM 855 N N . PRO A 1 106 ? -12.494 5.690 -1.097 1.00 98.56 106 PRO A N 1
ATOM 856 C CA . PRO A 1 106 ? -13.014 4.349 -0.830 1.00 98.56 106 PRO A CA 1
ATOM 857 C C . PRO A 1 106 ? -11.901 3.358 -0.482 1.00 98.56 106 PRO A C 1
ATOM 859 O O . PRO A 1 106 ? -10.833 3.382 -1.095 1.00 98.56 106 PRO A O 1
ATOM 862 N N . ALA A 1 107 ? -12.162 2.449 0.458 1.00 98.25 107 ALA A N 1
ATOM 863 C CA . ALA A 1 107 ? -11.187 1.447 0.890 1.00 98.25 107 ALA A CA 1
ATOM 864 C C . ALA A 1 107 ? -10.671 0.581 -0.270 1.00 98.25 107 ALA A C 1
ATOM 866 O O . ALA A 1 107 ? -9.488 0.269 -0.312 1.00 98.25 107 ALA A O 1
ATOM 867 N N . GLU A 1 108 ? -11.519 0.265 -1.250 1.00 97.75 108 GLU A N 1
ATOM 868 C CA . GLU A 1 108 ? -11.125 -0.474 -2.457 1.00 97.75 108 GLU A CA 1
ATOM 869 C C . GLU A 1 108 ? -10.088 0.287 -3.296 1.00 97.75 108 GLU A C 1
ATOM 871 O O . GLU A 1 108 ? -9.104 -0.298 -3.740 1.00 97.75 108 GLU A O 1
ATOM 876 N N . ALA A 1 109 ? -10.249 1.605 -3.448 1.00 98.00 109 ALA A N 1
ATOM 877 C CA . ALA A 1 109 ? -9.286 2.448 -4.157 1.00 98.00 109 ALA A CA 1
ATOM 878 C C . ALA A 1 109 ? -7.969 2.600 -3.377 1.00 98.00 109 ALA A C 1
ATOM 880 O O . ALA A 1 109 ? -6.895 2.678 -3.980 1.00 98.00 109 ALA A O 1
ATOM 881 N N . ILE A 1 110 ? -8.043 2.607 -2.039 1.00 97.75 110 ILE A N 1
ATOM 882 C CA . ILE A 1 110 ? -6.864 2.563 -1.165 1.00 97.75 110 ILE A CA 1
ATOM 883 C C . ILE A 1 110 ? -6.119 1.246 -1.378 1.00 97.75 110 ILE A C 1
ATOM 885 O O . ILE A 1 110 ? -4.927 1.269 -1.669 1.00 97.75 110 ILE A O 1
ATOM 889 N N . ILE A 1 111 ? -6.815 0.110 -1.293 1.00 96.75 111 ILE A N 1
ATOM 890 C CA . ILE A 1 111 ? -6.238 -1.222 -1.512 1.00 96.75 111 ILE A CA 1
ATOM 891 C C . ILE A 1 111 ? -5.582 -1.306 -2.891 1.00 96.75 111 ILE A C 1
ATOM 893 O O . ILE A 1 111 ? -4.422 -1.705 -2.973 1.00 96.75 111 ILE A O 1
ATOM 897 N N . ASP A 1 112 ? -6.278 -0.906 -3.957 1.00 95.69 112 ASP A N 1
ATOM 898 C CA . ASP A 1 112 ? -5.747 -0.964 -5.322 1.00 95.69 112 ASP A CA 1
ATOM 899 C C . ASP A 1 112 ? -4.479 -0.116 -5.469 1.00 95.69 112 ASP A C 1
ATOM 901 O O . ASP A 1 112 ? -3.447 -0.601 -5.935 1.00 95.69 112 ASP A O 1
ATOM 905 N N . THR A 1 113 ? -4.505 1.121 -4.969 1.00 95.06 113 THR A N 1
ATOM 906 C CA . THR A 1 113 ? -3.332 2.003 -4.935 1.00 95.06 113 THR A CA 1
ATOM 907 C C . THR A 1 113 ? -2.159 1.354 -4.213 1.00 95.06 113 THR A C 1
ATOM 909 O O . THR A 1 113 ? -1.047 1.347 -4.743 1.00 95.06 113 THR A O 1
ATOM 912 N N . LEU A 1 114 ? -2.385 0.835 -3.008 1.00 94.62 114 LEU A N 1
ATOM 913 C CA . LEU A 1 114 ? -1.317 0.287 -2.182 1.00 94.62 114 LEU A CA 1
ATOM 914 C C . LEU A 1 114 ? -0.767 -1.012 -2.777 1.00 94.62 114 LEU A C 1
ATOM 916 O O . LEU A 1 114 ? 0.444 -1.188 -2.830 1.00 94.62 114 LEU A O 1
ATOM 920 N N . LEU A 1 115 ? -1.621 -1.893 -3.302 1.00 94.12 115 LEU A N 1
ATOM 921 C CA . LEU A 1 115 ? -1.196 -3.143 -3.935 1.00 94.12 115 LEU A CA 1
ATOM 922 C C . LEU A 1 115 ? -0.447 -2.910 -5.248 1.00 94.12 115 LEU A C 1
ATOM 924 O O . LEU A 1 115 ? 0.585 -3.538 -5.494 1.00 94.12 115 LEU A O 1
ATOM 928 N N . THR A 1 116 ? -0.947 -2.028 -6.115 1.00 92.62 116 THR A N 1
ATOM 929 C CA . THR A 1 116 ? -0.328 -1.741 -7.423 1.00 92.62 116 THR A CA 1
ATOM 930 C C . THR A 1 116 ? 0.982 -0.967 -7.308 1.00 92.62 116 THR A C 1
ATOM 932 O O . THR A 1 116 ? 1.776 -0.982 -8.247 1.00 92.62 116 THR A O 1
ATOM 935 N N . ARG A 1 117 ? 1.250 -0.360 -6.149 1.00 93.19 117 ARG A N 1
ATOM 936 C CA . ARG A 1 117 ? 2.506 0.325 -5.818 1.00 93.19 117 ARG A CA 1
ATOM 937 C C . ARG A 1 117 ? 3.405 -0.482 -4.881 1.00 93.19 117 ARG A C 1
ATOM 939 O O . ARG A 1 117 ? 4.318 0.082 -4.286 1.00 93.19 117 ARG A O 1
ATOM 946 N N . GLN A 1 118 ? 3.192 -1.795 -4.785 1.00 93.94 118 GLN A N 1
ATOM 947 C CA . GLN A 1 118 ? 3.989 -2.664 -3.926 1.00 93.94 118 GLN A CA 1
ATOM 948 C C . GLN A 1 118 ? 4.858 -3.651 -4.703 1.00 93.94 118 GLN A C 1
ATOM 950 O O . GLN A 1 118 ? 4.441 -4.231 -5.716 1.00 93.94 118 GLN A O 1
ATOM 955 N N . 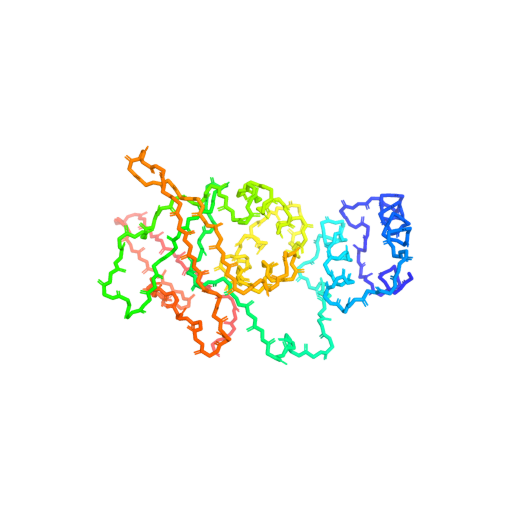VAL A 1 119 ? 6.056 -3.871 -4.157 1.00 93.62 119 VAL A N 1
ATOM 956 C CA . VAL A 1 119 ? 6.963 -4.948 -4.555 1.00 93.62 119 VAL A CA 1
ATOM 957 C C . VAL A 1 119 ? 6.271 -6.311 -4.419 1.00 93.62 119 VAL A C 1
ATOM 959 O O . VAL A 1 119 ? 5.407 -6.510 -3.559 1.00 93.62 119 VAL A O 1
ATOM 962 N N . ARG A 1 120 ? 6.608 -7.252 -5.300 1.00 93.06 120 ARG A N 1
ATOM 963 C CA . ARG A 1 120 ? 5.957 -8.564 -5.379 1.00 93.06 120 ARG A CA 1
ATOM 964 C C . ARG A 1 120 ? 6.874 -9.585 -6.030 1.00 93.06 120 ARG A C 1
ATOM 966 O O . ARG A 1 120 ? 7.666 -9.219 -6.887 1.00 93.06 120 ARG A O 1
ATOM 973 N N . ASP A 1 121 ? 6.668 -10.854 -5.703 1.00 91.38 121 ASP A N 1
ATOM 974 C CA . ASP A 1 121 ? 7.324 -11.965 -6.386 1.00 91.38 121 ASP A CA 1
ATOM 975 C C . ASP A 1 121 ? 6.404 -12.520 -7.475 1.00 91.38 121 ASP A C 1
ATOM 977 O O . ASP A 1 121 ? 5.413 -13.203 -7.226 1.00 91.38 121 ASP A O 1
ATOM 981 N N . GLY A 1 122 ? 6.697 -12.158 -8.719 1.00 93.44 122 GLY A N 1
ATOM 982 C CA . GLY A 1 122 ? 5.871 -12.483 -9.872 1.00 93.44 122 GLY A CA 1
ATOM 983 C C . GLY A 1 122 ? 4.526 -11.759 -9.894 1.00 93.44 122 GLY A C 1
ATOM 984 O O . GLY A 1 122 ? 4.437 -10.557 -9.653 1.00 93.44 122 GLY A O 1
ATOM 985 N N . ARG A 1 123 ? 3.463 -12.470 -10.290 1.00 92.19 123 ARG A N 1
ATOM 986 C CA . ARG A 1 123 ? 2.145 -11.860 -10.557 1.00 92.19 123 ARG A CA 1
ATOM 987 C C . ARG A 1 123 ? 1.198 -11.863 -9.360 1.00 92.19 123 ARG A C 1
ATOM 989 O O . ARG A 1 123 ? 0.208 -11.136 -9.386 1.00 92.19 123 ARG A O 1
ATOM 996 N N . HIS A 1 124 ? 1.472 -12.669 -8.339 1.00 91.38 124 HIS A N 1
ATOM 997 C CA . HIS A 1 124 ? 0.601 -12.775 -7.174 1.00 91.38 124 HIS A CA 1
ATOM 998 C C . HIS A 1 124 ? 0.819 -11.614 -6.197 1.00 91.38 124 HIS A C 1
ATOM 1000 O O . HIS A 1 124 ? 1.900 -11.033 -6.115 1.00 91.38 124 HIS A O 1
ATOM 1006 N N . THR A 1 125 ? -0.195 -11.312 -5.393 1.00 92.00 125 THR A N 1
ATOM 1007 C CA . THR A 1 125 ? -0.165 -10.206 -4.427 1.00 92.00 125 THR A CA 1
ATOM 1008 C C . THR A 1 125 ? 0.153 -10.644 -3.001 1.00 92.00 125 THR A C 1
ATOM 1010 O O . THR A 1 125 ? 0.194 -9.792 -2.130 1.00 92.00 125 THR A O 1
ATOM 1013 N N . SER A 1 126 ? 0.434 -11.925 -2.733 1.00 91.56 126 SER A N 1
ATOM 1014 C CA . SER A 1 126 ? 0.660 -12.430 -1.365 1.00 91.56 126 SER A CA 1
ATOM 1015 C C . SER A 1 126 ? 1.764 -11.675 -0.612 1.00 91.56 126 SER A C 1
ATOM 1017 O O . SER A 1 126 ? 1.539 -11.239 0.516 1.00 91.56 126 SER A O 1
ATOM 1019 N N . TYR A 1 127 ? 2.922 -11.450 -1.246 1.00 92.06 127 TYR A N 1
ATOM 1020 C CA . TYR A 1 127 ? 4.010 -10.679 -0.638 1.00 92.06 127 TYR A CA 1
ATOM 1021 C C . TYR A 1 127 ? 3.620 -9.212 -0.420 1.00 92.06 127 TYR A C 1
ATOM 1023 O O . TYR A 1 127 ? 3.832 -8.673 0.663 1.00 92.06 127 TYR A O 1
ATOM 1031 N N . ALA A 1 128 ? 2.945 -8.593 -1.395 1.00 93.50 128 ALA A N 1
ATOM 1032 C CA . ALA A 1 128 ? 2.422 -7.237 -1.254 1.00 93.50 128 ALA A CA 1
ATOM 1033 C C . ALA A 1 128 ? 1.424 -7.124 -0.086 1.00 93.50 128 ALA A C 1
ATOM 1035 O O . ALA A 1 128 ? 1.556 -6.242 0.757 1.00 93.50 128 ALA A O 1
ATOM 1036 N N . THR A 1 129 ? 0.479 -8.058 0.022 1.00 93.75 129 THR A N 1
ATOM 1037 C CA . THR A 1 129 ? -0.490 -8.159 1.121 1.00 93.75 129 THR A CA 1
ATOM 1038 C C . THR A 1 129 ? 0.199 -8.333 2.472 1.00 93.75 129 THR A C 1
ATOM 1040 O O . THR A 1 129 ? -0.196 -7.693 3.446 1.00 93.75 129 THR A O 1
ATOM 1043 N N . TRP A 1 130 ? 1.241 -9.166 2.552 1.00 92.00 130 TRP A N 1
ATOM 1044 C CA . TRP A 1 130 ? 2.031 -9.332 3.773 1.00 92.00 130 TRP A CA 1
ATOM 1045 C C . TRP A 1 130 ? 2.726 -8.027 4.177 1.00 92.00 130 TRP A C 1
ATOM 1047 O O . TRP A 1 130 ? 2.652 -7.629 5.342 1.00 92.00 130 TRP A O 1
ATOM 1057 N N . ILE A 1 131 ? 3.334 -7.319 3.217 1.00 92.31 131 ILE A N 1
ATOM 1058 C CA . ILE A 1 131 ? 3.964 -6.019 3.465 1.00 92.31 131 ILE A CA 1
ATOM 1059 C C . ILE A 1 131 ? 2.933 -5.006 3.965 1.00 92.31 131 ILE A C 1
ATOM 1061 O O . ILE A 1 131 ? 3.181 -4.344 4.969 1.00 92.31 131 ILE A O 1
ATOM 1065 N N . LEU A 1 132 ? 1.770 -4.907 3.319 1.00 92.94 132 LEU A N 1
ATOM 1066 C CA . LEU A 1 132 ? 0.727 -3.965 3.726 1.00 92.94 132 LEU A CA 1
ATOM 1067 C C . LEU A 1 132 ? 0.172 -4.285 5.118 1.00 92.94 132 LEU A C 1
ATOM 1069 O O . LEU A 1 132 ? -0.021 -3.367 5.903 1.00 92.94 132 LEU A O 1
ATOM 1073 N N . ASN A 1 133 ? 0.006 -5.558 5.482 1.00 92.50 133 ASN A N 1
ATOM 1074 C CA . ASN A 1 133 ? -0.393 -5.933 6.845 1.00 92.50 133 ASN A CA 1
ATOM 1075 C C . ASN A 1 133 ? 0.661 -5.570 7.907 1.00 92.50 133 ASN A C 1
ATOM 1077 O O . ASN A 1 133 ? 0.318 -5.297 9.054 1.00 92.50 133 ASN A O 1
ATOM 1081 N N . LYS A 1 134 ? 1.949 -5.546 7.543 1.00 89.50 134 LYS A N 1
ATOM 1082 C CA . LYS A 1 134 ? 3.044 -5.121 8.430 1.00 89.50 134 LYS A CA 1
ATOM 1083 C C . LYS A 1 134 ? 3.209 -3.600 8.497 1.00 89.50 134 LYS A C 1
ATOM 1085 O O . LYS A 1 134 ? 3.514 -3.068 9.561 1.00 89.50 134 LYS A O 1
ATOM 1090 N N . TRP A 1 135 ? 3.039 -2.915 7.370 1.00 90.81 135 TRP A N 1
ATOM 1091 C CA . TRP A 1 135 ? 3.521 -1.548 7.153 1.00 90.81 135 TRP A CA 1
ATOM 1092 C C . TRP A 1 135 ? 2.459 -0.616 6.554 1.00 90.81 135 TRP A C 1
ATOM 1094 O O . TRP A 1 135 ? 2.805 0.384 5.925 1.00 90.81 135 TRP A O 1
ATOM 1104 N N . PHE A 1 136 ? 1.167 -0.909 6.754 1.00 93.94 136 PHE A N 1
ATOM 1105 C CA . PHE A 1 136 ? 0.048 -0.130 6.205 1.00 93.94 136 PHE A CA 1
ATOM 1106 C C . PHE A 1 136 ? 0.233 1.378 6.390 1.00 93.94 136 PHE A C 1
ATOM 1108 O O . PHE A 1 136 ? 0.142 2.125 5.424 1.00 93.94 136 PHE A O 1
ATOM 1115 N N . ARG A 1 137 ? 0.538 1.829 7.615 1.00 92.25 137 ARG A N 1
ATOM 1116 C CA . ARG A 1 137 ? 0.685 3.256 7.954 1.00 92.25 137 ARG A CA 1
ATOM 1117 C C . ARG A 1 137 ? 1.735 3.950 7.092 1.00 92.25 137 ARG A C 1
ATOM 1119 O O . ARG A 1 137 ? 1.509 5.052 6.604 1.00 92.25 137 ARG A O 1
ATOM 1126 N N . SER A 1 138 ? 2.860 3.276 6.894 1.00 89.62 138 SER A N 1
ATOM 1127 C CA . SER A 1 138 ? 3.993 3.756 6.117 1.00 89.62 138 SER A CA 1
ATOM 1128 C C . SER A 1 138 ? 3.605 3.875 4.636 1.00 89.62 138 SER A C 1
ATOM 1130 O O . SER A 1 138 ? 3.717 4.943 4.040 1.00 89.62 138 SER A O 1
ATOM 1132 N N . TYR A 1 139 ? 3.029 2.827 4.046 1.00 91.44 139 TYR A N 1
ATOM 1133 C CA . TYR A 1 139 ? 2.628 2.860 2.633 1.00 91.44 139 TYR A CA 1
ATOM 1134 C C . TYR A 1 139 ? 1.404 3.743 2.352 1.00 91.44 139 TYR A C 1
ATOM 1136 O O . TYR A 1 139 ? 1.323 4.355 1.284 1.00 91.44 139 TYR A O 1
ATOM 1144 N N . TYR A 1 140 ? 0.491 3.874 3.318 1.00 93.75 140 TYR A N 1
ATOM 1145 C CA . TYR A 1 140 ? -0.591 4.851 3.272 1.00 93.75 140 TYR A CA 1
ATOM 1146 C C . TYR A 1 140 ? -0.017 6.268 3.241 1.00 93.75 140 TYR A C 1
ATOM 1148 O O . TYR A 1 140 ? -0.347 7.023 2.332 1.00 93.75 140 TYR A O 1
ATOM 1156 N N . ARG A 1 141 ? 0.902 6.604 4.160 1.00 89.75 141 ARG A N 1
ATOM 1157 C CA . ARG A 1 141 ? 1.598 7.901 4.178 1.00 89.75 141 ARG A CA 1
ATOM 1158 C C . ARG A 1 141 ? 2.280 8.196 2.841 1.00 89.75 141 ARG A C 1
ATOM 1160 O O . ARG A 1 141 ? 2.120 9.287 2.307 1.00 89.75 141 ARG A O 1
ATOM 1167 N N . LEU A 1 142 ? 2.990 7.217 2.278 1.00 87.31 142 LEU A N 1
ATOM 1168 C CA . LEU A 1 142 ? 3.680 7.362 0.991 1.00 87.31 142 LEU A CA 1
ATOM 1169 C C . LEU A 1 142 ? 2.716 7.665 -0.170 1.00 87.31 142 LEU A C 1
ATOM 1171 O O . LEU A 1 142 ? 3.066 8.411 -1.079 1.00 87.31 142 LEU A O 1
ATOM 1175 N N . SER A 1 143 ? 1.515 7.081 -0.152 1.00 89.88 143 SER A N 1
ATOM 1176 C CA . SER A 1 143 ? 0.569 7.159 -1.277 1.00 89.88 143 SER A CA 1
ATOM 1177 C C . SER A 1 143 ? -0.477 8.269 -1.142 1.00 89.88 143 SER A C 1
ATOM 1179 O O . SER A 1 143 ? -0.948 8.785 -2.152 1.00 89.88 143 SER A O 1
ATOM 1181 N N . PHE A 1 144 ? -0.853 8.620 0.087 1.00 91.00 144 PHE A N 1
ATOM 1182 C CA . PHE A 1 144 ? -1.967 9.522 0.404 1.00 91.00 144 PHE A CA 1
ATOM 1183 C C . PHE A 1 144 ? -1.550 10.726 1.260 1.00 91.00 144 PHE A C 1
ATOM 1185 O O . PHE A 1 144 ? -2.382 11.580 1.563 1.00 91.00 144 PHE A O 1
ATOM 1192 N N . GLY A 1 145 ? -0.272 10.816 1.634 1.00 88.81 145 GLY A N 1
ATOM 1193 C CA . GLY A 1 145 ? 0.270 11.892 2.453 1.00 88.81 145 GLY A CA 1
ATOM 1194 C C . GLY A 1 145 ? 0.017 11.713 3.950 1.00 88.81 145 GLY A C 1
ATOM 1195 O O . GLY A 1 145 ? -0.420 10.668 4.431 1.00 88.81 145 GLY A O 1
ATOM 1196 N N . GLU A 1 146 ? 0.318 12.768 4.699 1.00 90.25 146 GLU A N 1
ATOM 1197 C CA . GLU A 1 146 ? 0.342 12.781 6.164 1.00 90.25 146 GLU A CA 1
ATOM 1198 C C . GLU A 1 146 ? -0.588 13.869 6.727 1.00 90.25 146 GLU A C 1
ATOM 1200 O O . GLU A 1 146 ? -0.109 14.874 7.261 1.00 90.25 146 GLU A O 1
ATOM 1205 N N . PRO A 1 147 ? -1.920 13.738 6.575 1.00 93.56 147 PRO A N 1
ATOM 1206 C CA . PRO A 1 147 ? -2.867 14.722 7.093 1.00 93.56 147 PRO A CA 1
ATOM 1207 C C . PRO A 1 147 ? -2.797 14.807 8.626 1.00 93.56 147 PRO A C 1
ATOM 1209 O O . PRO A 1 147 ? -2.313 13.895 9.292 1.00 93.56 147 PRO A O 1
ATOM 1212 N N . GLY A 1 148 ? -3.269 15.922 9.190 1.00 95.06 148 GLY A N 1
ATOM 1213 C CA . GLY A 1 148 ? -3.320 16.112 10.647 1.00 95.06 148 GLY A CA 1
ATOM 1214 C C . GLY A 1 148 ? -4.414 15.296 11.339 1.00 95.06 148 GLY A C 1
ATOM 1215 O O . GLY A 1 148 ? -4.288 14.997 12.519 1.00 95.06 148 GLY A O 1
ATOM 1216 N N . SER A 1 149 ? -5.450 14.910 10.598 1.00 97.00 149 SER A N 1
ATOM 1217 C CA . SER A 1 149 ? -6.564 14.093 11.070 1.00 97.00 149 SER A CA 1
ATOM 1218 C C . SER A 1 149 ? -7.109 13.213 9.941 1.00 97.00 149 SER A C 1
ATOM 1220 O O . SER A 1 149 ? -6.797 13.405 8.758 1.00 97.00 149 SER A O 1
ATOM 1222 N N . PHE A 1 150 ? -7.908 12.220 10.319 1.00 98.12 150 PHE A N 1
ATOM 1223 C CA . PHE A 1 150 ? -8.507 11.240 9.431 1.00 98.12 150 PHE A CA 1
ATOM 1224 C C . PHE A 1 150 ? -10.003 11.114 9.688 1.00 98.12 150 PHE A C 1
ATOM 1226 O O . PHE A 1 150 ? -10.420 10.734 10.780 1.00 98.12 150 PHE A O 1
ATOM 1233 N N . GLN A 1 151 ? -10.784 11.315 8.633 1.00 98.31 151 GLN A N 1
ATOM 1234 C CA . GLN A 1 151 ? -12.191 10.962 8.596 1.00 98.31 151 GLN A CA 1
ATOM 1235 C C . GLN A 1 151 ? -12.329 9.517 8.107 1.00 98.31 151 GLN A C 1
ATOM 1237 O O . GLN A 1 151 ? -12.017 9.214 6.950 1.00 98.31 151 GLN A O 1
ATOM 1242 N N . VAL A 1 152 ? -12.803 8.619 8.967 1.00 98.44 152 VAL A N 1
ATOM 1243 C CA . VAL A 1 152 ? -12.890 7.180 8.693 1.00 98.44 152 VAL A CA 1
ATOM 1244 C C . VAL A 1 152 ? -14.335 6.717 8.769 1.00 98.44 152 VAL A C 1
ATOM 1246 O O . VAL A 1 152 ? -14.958 6.765 9.824 1.00 98.44 152 VAL A O 1
ATOM 1249 N N . LEU A 1 153 ? -14.863 6.221 7.652 1.00 98.62 153 LEU A N 1
ATOM 1250 C CA . LEU A 1 153 ? -16.159 5.550 7.634 1.00 98.62 153 LEU A CA 1
ATOM 1251 C C . LEU A 1 153 ? -15.937 4.059 7.862 1.00 98.62 153 LEU A C 1
ATOM 1253 O O . LEU A 1 153 ? -15.269 3.412 7.048 1.00 98.62 153 LEU A O 1
ATOM 1257 N N . ILE A 1 154 ? -16.529 3.523 8.923 1.00 98.25 154 ILE A N 1
ATOM 1258 C CA . ILE A 1 154 ? -16.495 2.096 9.240 1.00 98.25 154 ILE A CA 1
ATOM 1259 C C . ILE A 1 154 ? -17.886 1.469 9.174 1.00 98.25 154 ILE A C 1
ATOM 1261 O O . ILE A 1 154 ? -18.895 2.162 9.285 1.00 98.25 154 ILE A O 1
ATOM 1265 N N . GLU A 1 155 ? -17.920 0.152 9.011 1.00 97.88 155 GLU A N 1
ATOM 1266 C CA . GLU A 1 155 ? -19.101 -0.692 9.151 1.00 97.88 155 GLU A CA 1
ATOM 1267 C C . GLU A 1 155 ? -18.850 -1.768 10.210 1.00 97.88 155 GLU A C 1
ATOM 1269 O O . GLU A 1 155 ? -17.851 -2.492 10.158 1.00 97.88 155 GLU A O 1
ATOM 1274 N N . GLN A 1 156 ? -19.766 -1.881 11.168 1.00 96.25 156 GLN A N 1
ATOM 1275 C CA . GLN A 1 156 ? -19.705 -2.866 12.240 1.00 96.25 156 GLN A CA 1
ATOM 1276 C C . GLN A 1 156 ? -21.125 -3.297 12.613 1.00 96.25 156 GLN A C 1
ATOM 1278 O O . GLN A 1 156 ? -21.988 -2.457 12.834 1.00 96.25 156 GLN A O 1
ATOM 1283 N N . HIS A 1 157 ? -21.386 -4.607 12.639 1.00 94.19 157 HIS A N 1
ATOM 1284 C CA . HIS A 1 157 ? -22.721 -5.169 12.910 1.00 94.19 157 HIS A CA 1
ATOM 1285 C C . HIS A 1 157 ? -23.850 -4.598 12.021 1.00 94.19 157 HIS A C 1
ATOM 1287 O O . HIS A 1 157 ? -24.999 -4.515 12.442 1.00 94.19 157 HIS A O 1
ATOM 1293 N N . GLY A 1 158 ? -23.526 -4.208 10.781 1.00 94.75 158 GLY A N 1
ATOM 1294 C CA . GLY A 1 158 ? -24.471 -3.601 9.834 1.00 94.75 158 GLY A CA 1
ATOM 1295 C C . GLY A 1 158 ? -24.701 -2.098 10.028 1.00 94.75 158 GLY A C 1
ATOM 1296 O O . GLY A 1 158 ? -25.359 -1.474 9.197 1.00 94.75 158 GLY A O 1
ATOM 1297 N N . GLU A 1 159 ? -24.130 -1.493 11.070 1.00 96.62 159 GLU A N 1
ATOM 1298 C CA . GLU A 1 159 ? -24.180 -0.052 11.302 1.00 96.62 159 GLU A CA 1
ATOM 1299 C C . GLU A 1 159 ? -22.956 0.639 10.707 1.00 96.62 159 GLU A C 1
ATOM 1301 O O . GLU A 1 159 ? -21.840 0.117 10.751 1.00 96.62 159 GLU A 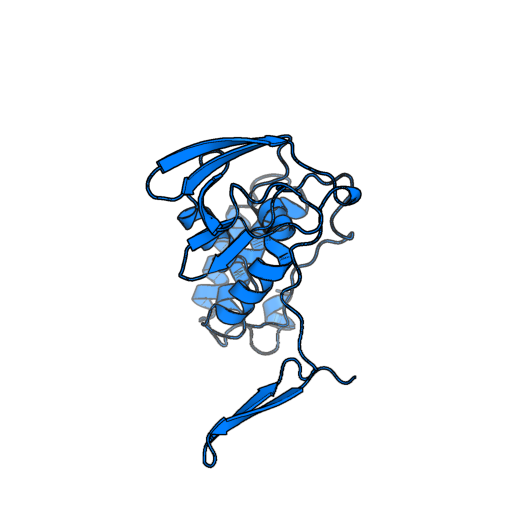O 1
ATOM 1306 N N . ARG A 1 160 ? -23.168 1.834 10.146 1.00 97.88 160 ARG A N 1
ATOM 1307 C CA . ARG A 1 160 ? -22.102 2.658 9.573 1.00 97.88 160 ARG A CA 1
ATOM 1308 C C . ARG A 1 160 ? -21.844 3.869 10.448 1.00 97.88 160 ARG A C 1
ATOM 1310 O O . ARG A 1 160 ? -22.745 4.680 10.652 1.00 97.88 160 ARG A O 1
ATOM 1317 N N . THR A 1 161 ? -20.595 4.034 10.862 1.00 97.31 161 THR A N 1
ATOM 1318 C CA . THR A 1 161 ? -20.181 5.108 11.770 1.00 97.31 161 THR A CA 1
ATOM 1319 C C . THR A 1 161 ? -19.041 5.895 11.152 1.00 97.31 161 THR A C 1
ATOM 1321 O O . THR A 1 161 ? -18.082 5.318 10.637 1.00 97.31 161 THR A O 1
ATOM 1324 N N . MET A 1 162 ? -19.151 7.222 11.193 1.00 97.81 162 MET A N 1
ATOM 1325 C CA . MET A 1 162 ? -18.051 8.113 10.845 1.00 97.81 162 MET A CA 1
ATOM 1326 C C . MET A 1 162 ? -17.236 8.422 12.098 1.00 97.81 162 MET A C 1
ATOM 1328 O O . MET A 1 162 ? -17.794 8.846 13.107 1.00 97.81 162 MET A O 1
ATOM 1332 N N . MET A 1 163 ? -15.927 8.226 12.018 1.00 95.88 163 MET A N 1
ATOM 1333 C CA . MET A 1 163 ? -14.966 8.531 13.072 1.00 95.88 163 MET A CA 1
ATOM 1334 C C . MET A 1 163 ? -14.055 9.662 12.605 1.00 95.88 163 MET A C 1
ATOM 1336 O O . MET A 1 163 ? -13.624 9.669 11.453 1.00 95.88 163 MET A O 1
ATOM 1340 N N . GLU A 1 164 ? -13.727 10.574 13.510 1.00 96.88 164 GLU A N 1
ATOM 1341 C CA . GLU A 1 164 ? -12.669 11.565 13.318 1.00 96.88 164 GLU A CA 1
ATOM 1342 C C . GLU A 1 164 ? -11.507 11.177 14.229 1.00 96.88 164 GLU A C 1
ATOM 1344 O O . GLU A 1 164 ? -11.691 10.977 15.431 1.00 96.88 164 GLU A O 1
ATOM 1349 N N . LEU A 1 165 ? -10.327 10.992 13.645 1.00 94.50 165 LEU A N 1
ATOM 1350 C CA . LEU A 1 165 ? -9.151 10.494 14.347 1.00 94.50 165 LEU A CA 1
ATOM 1351 C C . LEU A 1 165 ? -7.969 11.426 14.114 1.00 94.50 165 LEU A C 1
ATOM 1353 O O . LEU A 1 165 ? -7.562 11.625 12.971 1.00 94.50 165 LEU A O 1
ATOM 1357 N N . ASP A 1 166 ? -7.377 11.944 15.184 1.00 96.12 166 ASP A N 1
ATOM 1358 C CA . ASP A 1 166 ? -6.146 12.721 15.074 1.00 96.12 166 ASP A CA 1
ATOM 1359 C C . ASP A 1 166 ? -4.987 11.832 14.616 1.00 96.12 166 ASP A C 1
ATOM 1361 O O . ASP A 1 166 ? -4.854 10.670 15.015 1.00 96.12 166 ASP A O 1
ATOM 1365 N N . ALA A 1 167 ? -4.144 12.374 13.741 1.00 95.62 167 ALA A N 1
ATOM 1366 C CA . ALA A 1 167 ? -2.944 11.684 13.314 1.00 95.62 167 ALA A CA 1
ATOM 1367 C C . ALA A 1 167 ? -1.939 11.589 14.465 1.00 95.62 167 ALA A C 1
ATOM 1369 O O . ALA A 1 167 ? -1.821 12.499 15.282 1.00 95.62 167 ALA A O 1
ATOM 1370 N N . VAL A 1 168 ? -1.170 10.504 14.486 1.00 92.94 168 VAL A N 1
ATOM 1371 C CA . VAL A 1 168 ? -0.165 10.244 15.527 1.00 92.94 168 VAL A CA 1
ATOM 1372 C C . VAL A 1 168 ? 1.244 10.339 14.962 1.00 92.94 168 VAL A C 1
ATOM 1374 O O . VAL A 1 168 ? 1.488 10.034 13.791 1.00 92.94 168 VAL A O 1
ATOM 1377 N N . THR A 1 169 ? 2.191 10.736 15.800 1.00 91.25 169 THR A N 1
ATOM 1378 C CA . THR A 1 169 ? 3.624 10.687 15.495 1.00 91.25 169 THR A CA 1
ATOM 1379 C C . THR A 1 169 ? 4.156 9.254 15.540 1.00 91.25 169 THR A C 1
ATOM 1381 O O . THR A 1 169 ? 3.509 8.349 16.067 1.00 91.25 169 THR A O 1
ATOM 1384 N N . SER A 1 170 ? 5.366 9.020 15.022 1.00 85.06 170 SER A N 1
ATOM 1385 C CA . SER A 1 170 ? 6.018 7.701 15.093 1.00 85.06 170 SER A CA 1
ATOM 1386 C C . SER A 1 170 ? 6.157 7.172 16.525 1.00 85.06 170 SER A C 1
ATOM 1388 O O . SER A 1 170 ? 6.000 5.973 16.737 1.00 85.06 170 SER A O 1
ATOM 1390 N N . SER A 1 171 ? 6.405 8.047 17.505 1.00 84.94 171 SER A N 1
ATOM 1391 C CA . SER A 1 171 ? 6.499 7.696 18.930 1.00 84.94 171 SER A CA 1
ATOM 1392 C C . SER A 1 171 ? 5.161 7.333 19.574 1.00 84.94 171 SER A C 1
ATOM 1394 O O . SER A 1 171 ? 5.138 6.676 20.610 1.00 84.94 171 SER A O 1
ATOM 1396 N N . GLU A 1 172 ? 4.050 7.763 18.980 1.00 87.19 172 GLU A N 1
ATOM 1397 C CA . GLU A 1 172 ? 2.694 7.534 19.487 1.00 87.19 172 GLU A CA 1
ATOM 1398 C C . GLU A 1 172 ? 2.004 6.350 18.801 1.00 87.19 172 GLU A C 1
ATOM 1400 O O . GLU A 1 172 ? 0.974 5.877 19.287 1.00 87.19 172 GLU A O 1
ATOM 1405 N N . VAL A 1 173 ? 2.559 5.846 17.688 1.00 84.56 173 VAL A N 1
ATOM 1406 C CA . VAL A 1 173 ? 2.056 4.635 17.034 1.00 84.56 173 VAL A CA 1
ATOM 1407 C C . VAL A 1 173 ? 2.150 3.469 18.011 1.00 84.56 173 VAL A C 1
ATOM 1409 O O . VAL A 1 173 ? 3.230 3.029 18.403 1.00 84.56 173 VAL A O 1
ATOM 1412 N N . ARG A 1 174 ? 0.989 2.927 18.368 1.00 81.81 174 ARG A N 1
ATOM 1413 C CA . ARG A 1 174 ? 0.892 1.775 19.258 1.00 81.81 174 ARG A CA 1
ATOM 1414 C C . ARG A 1 174 ? 1.049 0.470 18.492 1.00 81.81 174 ARG A C 1
ATOM 1416 O O . ARG A 1 174 ? 0.642 0.328 17.332 1.00 81.81 174 ARG A O 1
ATOM 1423 N N . THR A 1 175 ? 1.616 -0.510 19.187 1.00 80.25 175 THR A N 1
ATOM 1424 C CA . THR A 1 175 ? 1.807 -1.860 18.664 1.00 80.25 175 THR A CA 1
ATOM 1425 C C . THR A 1 175 ? 0.452 -2.557 18.496 1.00 80.25 175 THR A C 1
ATOM 1427 O O . THR A 1 175 ? -0.365 -2.536 19.423 1.00 80.25 175 THR A O 1
ATOM 1430 N N . PRO A 1 176 ? 0.199 -3.211 17.348 1.00 81.06 176 PRO A N 1
ATOM 1431 C CA . PRO A 1 176 ? -0.944 -4.103 17.206 1.00 81.06 176 PRO A CA 1
ATOM 1432 C C . PRO A 1 176 ? -0.917 -5.220 18.257 1.00 81.06 176 PRO A C 1
ATOM 1434 O O . PRO A 1 176 ? 0.148 -5.596 18.752 1.00 81.06 176 PRO A O 1
ATOM 1437 N N . CYS A 1 177 ? -2.076 -5.787 18.581 1.00 81.56 177 CYS A N 1
ATOM 1438 C CA . CYS A 1 177 ? -2.137 -6.963 19.444 1.00 81.56 177 CYS A CA 1
ATOM 1439 C C . CYS A 1 177 ? -1.306 -8.105 18.846 1.00 81.56 177 CYS A C 1
ATOM 1441 O O . CYS A 1 177 ? -1.391 -8.407 17.655 1.00 81.56 177 CYS A O 1
ATOM 1443 N N . SER A 1 178 ? -0.485 -8.736 19.685 1.00 68.75 178 SER A N 1
ATOM 1444 C CA . SER A 1 178 ? 0.281 -9.908 19.279 1.00 68.75 178 SER A CA 1
ATOM 1445 C C . SER A 1 178 ? -0.636 -11.125 19.283 1.00 68.75 178 SER A C 1
ATOM 1447 O O . SER A 1 178 ? -1.100 -11.561 20.336 1.00 68.75 178 SER A O 1
ATOM 1449 N N . HIS A 1 179 ? -0.878 -11.693 18.108 1.00 63.34 179 HIS A N 1
ATOM 1450 C CA . HIS A 1 179 ? -1.332 -13.072 17.999 1.00 63.34 179 HIS A CA 1
ATOM 1451 C C . HIS A 1 179 ? -0.061 -13.914 17.967 1.00 63.34 179 HIS A C 1
ATOM 1453 O O . HIS A 1 179 ? 0.625 -13.916 16.948 1.00 63.34 179 HIS A O 1
ATOM 1459 N N . GLY A 1 180 ? 0.303 -14.498 19.116 1.00 55.09 180 GLY A N 1
ATOM 1460 C CA . GLY A 1 180 ? 1.606 -15.113 19.381 1.00 55.09 180 GLY A CA 1
ATOM 1461 C C . GLY A 1 180 ? 2.306 -15.667 18.139 1.00 55.09 180 GLY A C 1
ATOM 1462 O O . GLY A 1 180 ? 1.797 -16.549 17.442 1.00 55.09 180 GLY A O 1
ATOM 1463 N N . THR A 1 181 ? 3.497 -15.147 17.847 1.00 53.59 181 THR A N 1
ATOM 1464 C CA . THR A 1 181 ? 4.374 -15.779 16.870 1.00 53.59 181 THR A CA 1
ATOM 1465 C C . THR A 1 181 ? 4.849 -17.077 17.505 1.00 53.59 181 THR A C 1
ATOM 1467 O O . THR A 1 181 ? 5.766 -17.068 18.324 1.00 53.59 181 THR A O 1
ATOM 1470 N N . GLY A 1 182 ? 4.175 -18.180 17.175 1.00 56.44 182 GLY A N 1
ATOM 1471 C CA . GLY A 1 182 ? 4.699 -19.519 17.431 1.00 56.44 182 GLY A CA 1
ATOM 1472 C C . GLY A 1 182 ? 6.149 -19.623 16.949 1.00 56.44 182 GLY A C 1
ATOM 1473 O O . GLY A 1 182 ? 6.620 -18.789 16.166 1.00 56.44 182 GLY A O 1
ATOM 1474 N N . SER A 1 183 ? 6.864 -20.620 17.458 1.00 64.56 183 SER A N 1
ATOM 1475 C CA . SER A 1 183 ? 8.263 -20.887 17.127 1.00 64.56 183 SER A CA 1
ATOM 1476 C C . SER A 1 183 ? 8.535 -20.829 15.617 1.00 64.56 183 SER A C 1
ATOM 1478 O O . SER A 1 183 ? 7.638 -21.018 14.794 1.00 64.56 183 SER A O 1
ATOM 1480 N N . ALA A 1 184 ? 9.797 -20.574 15.240 1.00 71.88 184 ALA A N 1
ATOM 1481 C CA . ALA A 1 184 ? 10.224 -20.482 13.836 1.00 71.88 184 ALA A CA 1
ATOM 1482 C C . ALA A 1 184 ? 9.729 -21.665 12.981 1.00 71.88 184 ALA A C 1
ATOM 1484 O O . ALA A 1 184 ? 9.452 -21.506 11.792 1.00 71.88 184 ALA A O 1
ATOM 1485 N N . TRP A 1 185 ? 9.548 -22.819 13.618 1.00 84.00 185 TRP A N 1
ATOM 1486 C CA . TRP A 1 185 ? 8.767 -23.939 13.127 1.00 84.00 185 TRP A CA 1
ATOM 1487 C C . TRP A 1 185 ? 7.990 -24.582 14.282 1.00 84.00 185 TRP A C 1
ATOM 1489 O O . TRP A 1 185 ? 8.428 -24.540 15.431 1.00 84.00 185 TRP A O 1
ATOM 1499 N N . GLU A 1 186 ? 6.841 -25.175 13.988 1.00 88.06 186 GLU A N 1
ATOM 1500 C CA . GLU A 1 186 ? 5.971 -25.841 14.960 1.00 88.06 186 GLU A CA 1
ATOM 1501 C C . GLU A 1 186 ? 5.347 -27.068 14.292 1.00 88.06 186 GLU A C 1
ATOM 1503 O O . GLU A 1 186 ? 4.735 -26.945 13.233 1.00 88.06 186 GLU A O 1
ATOM 1508 N N . LEU A 1 187 ? 5.515 -28.250 14.889 1.00 91.19 187 LEU A N 1
ATOM 1509 C CA . LEU A 1 187 ? 4.848 -29.475 14.450 1.00 91.19 187 LEU A CA 1
ATOM 1510 C C . LEU A 1 187 ? 3.737 -29.807 15.446 1.00 91.19 187 LEU A C 1
ATOM 1512 O O . LEU A 1 187 ? 4.020 -30.068 16.613 1.00 91.19 187 LEU A O 1
ATOM 1516 N N . SER A 1 188 ? 2.491 -29.821 14.985 1.00 92.44 188 SER A N 1
ATOM 1517 C CA . SER A 1 188 ? 1.333 -30.263 15.767 1.00 92.44 188 SER A CA 1
ATOM 1518 C C . SER A 1 188 ? 0.694 -31.491 15.125 1.00 92.44 188 SER A C 1
ATOM 1520 O O . SER A 1 188 ? 0.679 -31.624 13.907 1.00 92.44 188 SER A O 1
ATOM 1522 N N . PHE A 1 189 ? 0.172 -32.410 15.934 1.00 95.12 189 PHE A N 1
ATOM 1523 C CA . PHE A 1 189 ? -0.592 -33.562 15.451 1.00 95.12 189 PHE A CA 1
ATOM 1524 C C . PHE A 1 189 ? -2.077 -33.246 15.619 1.00 95.12 189 PHE A C 1
ATOM 1526 O O . PHE A 1 189 ? -2.538 -33.020 16.734 1.00 95.12 189 PHE A O 1
ATOM 1533 N N . LEU A 1 190 ? -2.807 -33.171 14.505 1.00 93.88 190 LEU A N 1
ATOM 1534 C CA . LEU A 1 190 ? -4.248 -32.902 14.501 1.00 93.88 190 LEU A CA 1
ATOM 1535 C C . LEU A 1 190 ? -5.045 -34.185 14.769 1.00 93.88 190 LEU A C 1
ATOM 1537 O O . LEU A 1 190 ? -6.117 -34.134 15.365 1.00 93.88 190 LEU A O 1
ATOM 1541 N N . THR A 1 191 ? -4.509 -35.326 14.327 1.00 95.69 191 THR A N 1
ATOM 1542 C CA . THR A 1 191 ? -5.013 -36.686 14.566 1.00 95.69 191 THR A CA 1
ATOM 1543 C C . THR A 1 191 ? -3.837 -37.672 14.581 1.00 95.69 191 THR A C 1
ATOM 1545 O O . THR A 1 191 ? -2.713 -37.306 14.227 1.00 95.69 191 THR A O 1
ATOM 1548 N N . ASP A 1 192 ? -4.101 -38.943 14.893 1.00 94.44 192 ASP A N 1
ATOM 1549 C CA . ASP A 1 192 ? -3.094 -40.020 14.871 1.00 94.44 192 ASP A CA 1
ATOM 1550 C C . ASP A 1 192 ? -2.459 -40.244 13.484 1.00 94.44 192 ASP A C 1
ATOM 1552 O O . ASP A 1 192 ? -1.379 -40.823 13.373 1.00 94.44 192 ASP A O 1
ATOM 1556 N N . SER A 1 193 ? -3.111 -39.777 12.414 1.00 95.81 193 SER A N 1
ATOM 1557 C CA . SER A 1 193 ? -2.655 -39.923 11.027 1.00 95.81 193 SER A CA 1
ATOM 1558 C C . SER A 1 193 ? -2.385 -38.589 10.327 1.00 95.81 193 SER A C 1
ATOM 1560 O O . SER A 1 193 ? -2.221 -38.559 9.106 1.00 95.81 193 SER A O 1
ATOM 1562 N N . THR A 1 194 ? -2.408 -37.456 11.035 1.00 96.56 194 THR A N 1
ATOM 1563 C CA . THR A 1 194 ? -2.249 -36.133 10.412 1.00 96.56 194 THR A CA 1
ATOM 1564 C C . THR A 1 194 ? -1.466 -35.186 11.304 1.00 96.56 194 THR A C 1
ATOM 1566 O O . THR A 1 194 ? -1.885 -34.859 12.412 1.00 96.56 194 THR A O 1
ATOM 1569 N N . ALA A 1 195 ? -0.360 -34.679 10.762 1.00 95.50 195 ALA A N 1
ATOM 1570 C CA . ALA A 1 195 ? 0.447 -33.641 11.381 1.00 95.50 195 ALA A CA 1
ATOM 1571 C C . ALA A 1 195 ? 0.449 -32.358 10.536 1.00 95.50 195 ALA A C 1
ATOM 1573 O O . ALA A 1 195 ? 0.450 -32.405 9.306 1.00 95.50 195 ALA A O 1
ATOM 1574 N N . LEU A 1 196 ? 0.473 -31.215 11.213 1.00 92.88 196 LEU A N 1
ATOM 1575 C CA . LEU A 1 196 ? 0.625 -29.876 10.669 1.00 92.88 196 LEU A CA 1
ATOM 1576 C C . LEU A 1 196 ? 2.015 -29.356 11.044 1.00 92.88 196 LEU A C 1
ATOM 1578 O O . LEU A 1 196 ? 2.281 -29.054 12.206 1.00 92.88 196 LEU A O 1
ATOM 1582 N N . LEU A 1 197 ? 2.891 -29.227 10.046 1.00 92.50 197 LEU A N 1
ATOM 1583 C CA . LEU A 1 197 ? 4.161 -28.522 10.187 1.00 92.50 197 LEU A CA 1
ATOM 1584 C C . LEU A 1 197 ? 3.988 -27.073 9.728 1.00 92.50 197 LEU A C 1
ATOM 1586 O O . LEU A 1 197 ? 3.816 -26.797 8.541 1.00 92.50 197 LEU A O 1
ATOM 1590 N N . ARG A 1 198 ? 4.079 -26.138 10.665 1.00 88.38 198 ARG A N 1
ATOM 1591 C CA . ARG A 1 198 ? 4.184 -24.709 10.391 1.00 88.38 198 ARG A CA 1
ATOM 1592 C C . ARG A 1 198 ? 5.657 -24.332 10.295 1.00 88.38 198 ARG A C 1
ATOM 1594 O O . ARG A 1 198 ? 6.423 -24.625 11.203 1.00 88.38 198 ARG A O 1
ATOM 1601 N N . ILE A 1 199 ? 6.036 -23.621 9.236 1.00 87.00 199 ILE A N 1
ATOM 1602 C CA . ILE A 1 199 ? 7.349 -22.976 9.099 1.00 87.00 199 ILE A CA 1
ATOM 1603 C C . ILE A 1 199 ? 7.089 -21.475 8.990 1.00 87.00 199 ILE A C 1
ATOM 1605 O O . ILE A 1 199 ? 6.535 -21.005 8.000 1.00 87.00 199 ILE A O 1
ATOM 1609 N N . GLY A 1 200 ? 7.412 -20.728 10.044 1.00 78.50 200 GLY A N 1
ATOM 1610 C CA . GLY A 1 200 ? 7.143 -19.292 10.135 1.00 78.50 200 GLY A CA 1
ATOM 1611 C C . GLY A 1 200 ? 8.190 -18.423 9.439 1.00 78.50 200 GLY A C 1
ATOM 1612 O O . GLY A 1 200 ? 7.891 -17.294 9.059 1.00 78.50 200 GLY A O 1
ATOM 1613 N N . SER A 1 201 ? 9.415 -18.926 9.281 1.00 78.75 201 SER A N 1
ATOM 1614 C CA . SER A 1 201 ? 10.516 -18.208 8.638 1.00 78.75 201 SER A CA 1
ATOM 1615 C C . SER A 1 201 ? 11.606 -19.175 8.175 1.00 78.75 201 SER A C 1
ATOM 1617 O O . SER A 1 201 ? 11.889 -20.156 8.857 1.00 78.75 201 SER A O 1
ATOM 1619 N N . PHE A 1 202 ? 12.256 -18.853 7.053 1.00 81.88 202 PHE A N 1
ATOM 1620 C CA . PHE A 1 202 ? 13.504 -19.492 6.610 1.00 81.88 202 PHE A CA 1
ATOM 1621 C C . PHE A 1 202 ? 14.753 -18.684 6.992 1.00 81.88 202 PHE A C 1
ATOM 1623 O O . PHE A 1 202 ? 15.870 -19.070 6.651 1.00 81.88 202 PHE A O 1
ATOM 1630 N N . LYS A 1 203 ? 14.584 -17.546 7.680 1.00 75.19 203 LYS A N 1
ATOM 1631 C CA . LYS A 1 203 ? 15.710 -16.781 8.220 1.00 75.19 203 LYS A CA 1
ATOM 1632 C C . LYS A 1 203 ? 16.427 -17.652 9.266 1.00 75.19 203 LYS A C 1
ATOM 1634 O O . LYS A 1 203 ? 15.739 -18.151 10.158 1.00 75.19 203 LYS A O 1
ATOM 1639 N N . PRO A 1 204 ? 17.760 -17.816 9.183 1.00 70.50 204 PRO A N 1
ATOM 1640 C CA . PRO A 1 204 ? 18.523 -18.477 10.236 1.00 70.50 204 PRO A CA 1
ATOM 1641 C C . PRO A 1 204 ? 18.261 -17.810 11.592 1.00 70.50 204 PRO A C 1
ATOM 1643 O O . PRO A 1 204 ? 18.066 -16.591 11.642 1.00 70.50 204 PRO A O 1
ATOM 1646 N N . ALA A 1 205 ? 18.213 -18.624 12.649 1.00 60.84 205 ALA A N 1
ATOM 1647 C CA . ALA A 1 205 ? 18.073 -18.158 14.028 1.00 60.84 205 ALA A CA 1
ATOM 1648 C C . ALA A 1 205 ? 19.287 -17.329 14.469 1.00 60.84 205 ALA A C 1
ATOM 1650 O O . ALA A 1 205 ? 20.414 -17.673 14.042 1.00 60.84 205 ALA A O 1
#

Secondary structure (DSSP, 8-state):
-HHHHH-S-TTSSS-HHHHHHHHHHHHHH--S---HHHHHHHHGGGHHHH--TT-----SSSS-SS--B-SS-EEEETTEEEEPPBTT-S--TTTTPEEEEETTEEHHHHHHHHHHTS--STT-SHHHHHHHHHHHHHHHHHHH---SEEEEEEEETTEEEEEEEE-B-TTTPPPBP------SEEEEEEETTEEEEEE---S--